Protein AF-A0A7K2YGL5-F1 (afdb_monomer)

Radius of gyration: 17.48 Å; Cα contacts (8 Å, |Δi|>4): 388; chains: 1; bounding box: 46×35×65 Å

Secondary structure (DSSP, 8-state):
-----HHHHHHHEETTEEEEEHHHHTHHHHHHHHHHHTTTS--SEEEEEE-S-HHHHHHHHHHHHHHHTT-EEPTTSS-EE--EEEEEEE--HHHHHHHHHHTT-SEEEEEEEETTEEEEEEE-TTS-B--GGGTHHHHHHHHHTT-PPPPPPTTT--EEEE-GGG---------------

Foldseek 3Di:
DAPLALVVLLVQADFQKGKFFDLVRLLPNLLLLLLLQQAQPPWAEEEFEEQQDPSQVSSSVSNQQSNLQNFHDDPPRPDGHRYEYEYQYHDDPVLQLVVCVVVVTQKGWYWYDDDRIIMIWIAGSVRHTDTCVRTVVSSSVCSSVVVRDDGHDPVRGHYYHYPPVSDDPPPPCPDDDDDDD

Solvent-accessible surface area (backbone atoms only — not comparable to full-atom values): 9420 Å² total; per-residue (Å²): 131,79,81,91,43,41,67,60,41,48,66,24,53,52,69,50,36,32,52,28,59,41,72,82,54,23,55,53,53,32,28,46,47,32,21,31,39,28,76,60,39,89,52,60,26,34,24,37,22,15,58,66,43,71,56,9,42,54,34,38,53,36,21,51,58,27,33,22,22,28,40,17,59,43,100,74,85,75,50,71,42,55,23,40,31,37,38,44,47,64,52,51,67,68,52,29,28,50,49,6,55,75,66,72,18,50,27,19,33,38,19,31,72,47,100,76,29,32,36,42,35,39,24,37,44,87,65,50,66,41,21,42,92,76,36,43,43,62,33,30,52,31,52,36,66,68,63,49,59,71,71,47,56,84,91,47,39,32,43,79,46,81,40,62,84,72,62,74,76,81,74,77,82,74,84,73,82,82,83,77,134

Mean predicted aligned error: 8.71 Å

Structure (mmCIF, N/CA/C/O backbone):
data_AF-A0A7K2YGL5-F1
#
_entry.id   AF-A0A7K2YGL5-F1
#
loop_
_atom_site.group_PDB
_atom_site.id
_atom_site.type_symbol
_atom_site.label_atom_id
_atom_site.label_alt_id
_atom_site.label_comp_id
_atom_site.label_asym_id
_atom_site.label_entity_id
_atom_site.label_seq_id
_atom_site.pdbx_PDB_ins_code
_atom_site.Cartn_x
_atom_site.Cartn_y
_atom_site.Cartn_z
_atom_site.occupancy
_atom_site.B_iso_or_equiv
_atom_site.auth_seq_id
_atom_site.auth_comp_id
_atom_site.auth_asym_id
_atom_site.auth_atom_id
_atom_site.pdbx_PDB_model_num
ATOM 1 N N . MET A 1 1 ? 0.450 19.765 10.824 1.00 42.38 1 ME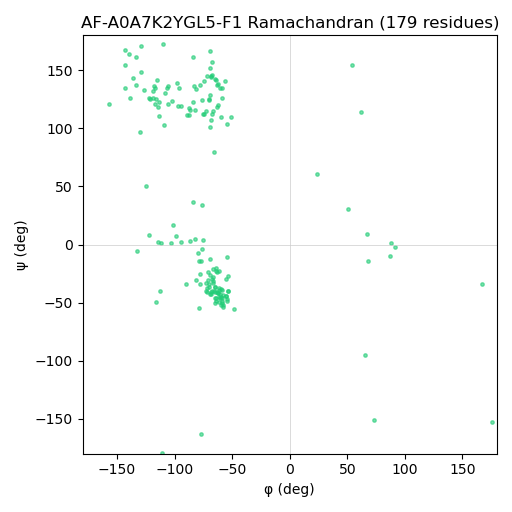T A N 1
ATOM 2 C CA . MET A 1 1 ? 1.094 18.927 11.854 1.00 42.38 1 MET A CA 1
ATOM 3 C C . MET A 1 1 ? 0.093 17.827 12.148 1.00 42.38 1 MET A C 1
ATOM 5 O O . MET A 1 1 ? -1.031 18.166 12.489 1.00 42.38 1 MET A O 1
ATOM 9 N N . LEU A 1 2 ? 0.418 16.567 11.856 1.00 53.66 2 LEU A N 1
ATOM 10 C CA . LEU A 1 2 ? -0.505 15.464 12.149 1.00 53.66 2 LEU A CA 1
ATOM 11 C C . LEU A 1 2 ? -0.625 15.317 13.662 1.00 53.66 2 LEU A C 1
ATOM 13 O O . LEU A 1 2 ? 0.378 15.534 14.345 1.00 53.66 2 LEU A O 1
ATOM 17 N N . PRO A 1 3 ? -1.796 14.940 14.186 1.00 57.47 3 PRO A N 1
ATOM 18 C CA . PRO A 1 3 ? -1.898 14.607 15.592 1.00 57.47 3 PRO A CA 1
ATOM 19 C C . PRO A 1 3 ? -0.994 13.399 15.866 1.00 57.47 3 PRO A C 1
ATOM 21 O O . PRO A 1 3 ? -1.196 12.327 15.303 1.00 57.47 3 PRO A O 1
ATOM 24 N N . ASP A 1 4 ? -0.003 13.550 16.745 1.00 63.91 4 ASP A N 1
ATOM 25 C CA . ASP A 1 4 ? 0.736 12.423 17.337 1.00 63.91 4 ASP A CA 1
ATOM 26 C C . ASP A 1 4 ? -0.103 11.737 18.433 1.00 63.91 4 ASP A C 1
ATOM 28 O O . ASP A 1 4 ? 0.415 11.263 19.439 1.00 63.91 4 ASP A O 1
ATOM 32 N N . ASP A 1 5 ? -1.423 11.704 18.241 1.00 68.38 5 ASP A N 1
ATOM 33 C CA . ASP A 1 5 ? -2.385 11.112 19.158 1.00 68.38 5 ASP A CA 1
ATOM 34 C C . ASP A 1 5 ? -2.539 9.611 18.850 1.00 68.38 5 ASP A C 1
ATOM 36 O O . ASP A 1 5 ? -3.026 9.239 17.775 1.00 68.38 5 ASP A O 1
ATOM 40 N N . PRO A 1 6 ? -2.171 8.713 19.779 1.00 66.19 6 PRO A N 1
ATOM 41 C CA . PRO A 1 6 ? -2.374 7.277 19.623 1.00 66.19 6 PRO A CA 1
ATOM 42 C C . PRO A 1 6 ? -3.830 6.879 19.349 1.00 66.19 6 PRO A C 1
ATOM 44 O O . PRO A 1 6 ? -4.064 5.872 18.677 1.00 66.19 6 PRO A O 1
ATOM 47 N N . GLN A 1 7 ? -4.814 7.637 19.848 1.00 66.81 7 GLN A N 1
ATOM 48 C CA . GLN A 1 7 ? -6.233 7.357 19.614 1.00 66.81 7 GLN A CA 1
ATOM 49 C C . GLN A 1 7 ? -6.634 7.631 18.163 1.00 66.81 7 GLN A C 1
ATOM 51 O O . GLN A 1 7 ? -7.379 6.840 17.583 1.00 66.81 7 GLN A O 1
ATOM 56 N N . TYR A 1 8 ? -6.070 8.675 17.547 1.00 71.69 8 TYR A N 1
ATOM 57 C CA . TYR A 1 8 ? -6.250 8.958 16.123 1.00 71.69 8 TYR A CA 1
ATOM 58 C C . TYR A 1 8 ? -5.770 7.779 15.271 1.00 71.69 8 TYR A C 1
ATOM 60 O O . TYR A 1 8 ? -6.530 7.255 14.463 1.00 71.69 8 TYR A O 1
ATOM 68 N N . PHE A 1 9 ? -4.551 7.283 15.512 1.00 68.44 9 PHE A N 1
ATOM 69 C CA . PHE A 1 9 ? -4.001 6.167 14.733 1.00 68.44 9 PHE A CA 1
ATOM 70 C C . PHE A 1 9 ? -4.738 4.846 14.945 1.00 68.44 9 PHE A C 1
ATOM 72 O O . PHE A 1 9 ? -4.834 4.045 14.015 1.00 68.44 9 PHE A O 1
ATOM 79 N N . ARG A 1 10 ? -5.283 4.617 16.145 1.00 67.56 10 ARG A N 1
ATOM 80 C CA . ARG A 1 10 ? -6.132 3.449 16.408 1.00 67.56 10 ARG A CA 1
ATOM 81 C C . ARG A 1 10 ? -7.425 3.477 15.606 1.00 67.56 10 ARG A C 1
ATOM 83 O O . ARG A 1 10 ? -7.849 2.422 15.158 1.00 67.56 10 ARG A O 1
ATOM 90 N N . ALA A 1 11 ? -8.006 4.658 15.410 1.00 70.25 11 ALA A N 1
ATOM 91 C CA . ALA A 1 11 ? -9.252 4.830 14.672 1.00 70.25 11 ALA A CA 1
ATOM 92 C C . ALA A 1 11 ? -9.087 4.745 13.143 1.00 70.25 11 ALA A C 1
ATOM 94 O O . ALA A 1 11 ? -10.090 4.614 12.441 1.00 70.25 11 ALA A O 1
ATOM 95 N N . LEU A 1 12 ? -7.853 4.825 12.626 1.00 74.56 12 LEU A N 1
ATOM 96 C CA . LEU A 1 12 ? -7.577 4.718 11.190 1.00 74.56 12 LEU A CA 1
ATOM 97 C C . LEU A 1 12 ? -7.767 3.294 10.674 1.00 74.56 12 LEU A C 1
ATOM 99 O O . LEU A 1 12 ? -8.273 3.119 9.578 1.00 74.56 12 LEU A O 1
ATOM 103 N N . VAL A 1 13 ? -7.341 2.282 11.429 1.00 78.44 13 VAL A N 1
ATOM 104 C CA . VAL A 1 13 ? -7.482 0.878 11.028 1.00 78.44 13 VAL A CA 1
ATOM 105 C C . VAL A 1 13 ? -8.843 0.378 11.493 1.00 78.44 13 VAL A C 1
ATOM 107 O O . VAL A 1 13 ? -9.105 0.358 12.694 1.00 78.44 13 VAL A O 1
ATOM 110 N N . GLN A 1 14 ? -9.694 -0.009 10.546 1.00 79.25 14 GLN A N 1
ATOM 111 C CA . GLN A 1 14 ? -11.059 -0.455 10.802 1.00 79.25 14 GLN A CA 1
ATOM 112 C C . GLN A 1 14 ? -11.304 -1.780 10.081 1.00 79.25 14 GLN A C 1
ATOM 114 O O . GLN A 1 14 ? -11.606 -1.804 8.891 1.00 79.25 14 GLN A O 1
ATOM 119 N N . GLY A 1 15 ? -11.159 -2.898 10.800 1.00 81.12 15 GLY A N 1
ATOM 120 C CA . GLY A 1 15 ? -11.448 -4.228 10.259 1.00 81.12 15 GLY A CA 1
ATOM 121 C C . GLY A 1 15 ? -10.507 -4.630 9.119 1.00 81.12 15 GLY A C 1
ATOM 122 O O . GLY A 1 15 ? -9.430 -5.173 9.364 1.00 81.12 15 GLY A O 1
ATOM 123 N N . ASP A 1 16 ? -10.924 -4.402 7.876 1.00 78.38 16 ASP A N 1
ATOM 124 C CA . ASP A 1 16 ? -10.225 -4.778 6.639 1.00 78.38 16 ASP A CA 1
ATOM 125 C C . ASP A 1 16 ? -9.681 -3.592 5.827 1.00 78.38 16 ASP A C 1
ATOM 127 O O . ASP A 1 16 ? -9.090 -3.779 4.761 1.00 78.38 16 ASP A O 1
ATOM 131 N N . HIS A 1 17 ? -9.862 -2.365 6.310 1.00 77.44 17 HIS A N 1
ATOM 132 C CA . HIS A 1 17 ? -9.445 -1.171 5.590 1.00 77.44 17 HIS A CA 1
ATOM 133 C C . HIS A 1 17 ? -8.909 -0.094 6.527 1.00 77.44 17 HIS A C 1
ATOM 135 O O . HIS A 1 17 ? -9.014 -0.160 7.755 1.00 77.44 17 HIS A O 1
ATOM 141 N N . ILE A 1 18 ? -8.279 0.904 5.918 1.00 79.81 18 ILE A N 1
ATOM 142 C CA . ILE A 1 18 ? -7.749 2.063 6.614 1.00 79.81 18 ILE A CA 1
ATOM 143 C C . ILE A 1 18 ? -8.519 3.297 6.161 1.00 79.81 18 ILE A C 1
ATOM 145 O O . ILE A 1 18 ? -8.484 3.649 4.986 1.00 79.81 18 ILE A O 1
ATOM 149 N N . VAL A 1 19 ? -9.196 3.957 7.093 1.00 79.44 19 VAL A N 1
ATOM 150 C CA . VAL A 1 19 ? -9.987 5.165 6.861 1.00 79.44 19 VAL A CA 1
ATOM 151 C C . VAL A 1 19 ? -9.159 6.386 7.227 1.00 79.44 19 VAL A C 1
ATOM 153 O O . VAL A 1 19 ? -8.792 6.561 8.386 1.00 79.44 19 VAL A O 1
ATOM 156 N N . ALA A 1 20 ? -8.904 7.270 6.266 1.00 68.88 20 ALA A N 1
ATOM 157 C CA . ALA A 1 20 ? -8.321 8.578 6.523 1.00 68.88 20 ALA A CA 1
ATOM 158 C C . ALA A 1 20 ? -9.305 9.693 6.143 1.00 68.88 20 ALA A C 1
ATOM 160 O O . ALA A 1 20 ? -9.801 9.758 5.019 1.00 68.88 20 ALA A O 1
ATOM 161 N N . LYS A 1 21 ? -9.600 10.591 7.087 1.00 64.69 21 LYS A N 1
ATOM 162 C CA . LYS A 1 21 ? -10.499 11.730 6.852 1.00 64.69 21 LYS A CA 1
ATOM 163 C C . LYS A 1 21 ? -9.833 12.733 5.911 1.00 64.69 21 LYS A C 1
ATOM 165 O O . LYS A 1 21 ? -8.748 13.174 6.238 1.00 64.69 21 LYS A O 1
ATOM 170 N N . ALA A 1 22 ? -10.510 13.152 4.837 1.00 54.59 22 ALA A N 1
ATOM 171 C CA . ALA A 1 22 ? -10.190 14.328 4.007 1.00 54.59 22 ALA A CA 1
ATOM 172 C C . ALA A 1 22 ? -8.750 14.442 3.406 1.00 54.59 22 ALA A C 1
ATOM 174 O O . ALA A 1 22 ? -7.765 13.939 3.945 1.00 54.59 22 ALA A O 1
ATOM 175 N N . PRO A 1 23 ? -8.562 15.164 2.282 1.00 50.53 23 PRO A N 1
ATOM 176 C CA . PRO A 1 23 ? -7.282 15.174 1.558 1.00 50.53 23 PRO A CA 1
ATOM 177 C C . PRO A 1 23 ? -6.098 15.772 2.338 1.00 50.53 23 PRO A C 1
ATOM 179 O O . PRO A 1 23 ? -4.955 15.437 2.048 1.00 50.53 23 PRO A O 1
ATOM 182 N N . GLY A 1 24 ? -6.340 16.624 3.341 1.00 54.16 24 GLY A N 1
ATOM 183 C CA . GLY A 1 24 ? -5.278 17.198 4.180 1.00 54.16 24 GLY A CA 1
ATOM 184 C C . GLY A 1 24 ? -4.794 16.279 5.306 1.00 54.16 24 GLY A C 1
ATOM 185 O O . GLY A 1 24 ? -3.619 16.328 5.670 1.00 54.16 24 GLY A O 1
ATOM 186 N N . ASP A 1 25 ? -5.678 15.426 5.828 1.00 58.78 25 ASP A N 1
ATOM 187 C CA . ASP A 1 25 ? -5.365 14.516 6.931 1.00 58.78 25 ASP A CA 1
ATOM 188 C C . ASP A 1 25 ? -4.838 13.182 6.395 1.00 58.78 25 ASP A C 1
ATOM 190 O O . ASP A 1 25 ? -3.915 12.642 6.985 1.00 58.78 25 ASP A O 1
ATOM 194 N N . ALA A 1 26 ? -5.311 12.703 5.234 1.00 55.03 26 ALA A N 1
ATOM 195 C CA . ALA A 1 26 ? -4.884 11.444 4.603 1.00 55.03 26 ALA A CA 1
ATOM 196 C C . ALA A 1 26 ? -3.396 11.371 4.223 1.00 55.03 26 ALA A C 1
ATOM 198 O O . ALA A 1 26 ? -2.813 10.284 4.157 1.00 55.03 26 ALA A O 1
ATOM 199 N N . VAL A 1 27 ? -2.760 12.531 4.055 1.00 56.75 27 VAL A N 1
ATOM 200 C CA . VAL A 1 27 ? -1.352 12.664 3.661 1.00 56.75 27 VAL A CA 1
ATOM 201 C C . VAL A 1 27 ? -0.404 12.003 4.662 1.00 56.75 27 VAL A C 1
ATOM 203 O O . VAL A 1 27 ? 0.599 11.387 4.298 1.00 56.75 27 VAL A O 1
ATOM 206 N N . GLY A 1 28 ? -0.721 12.130 5.947 1.00 67.56 28 GLY A N 1
ATOM 207 C CA . GLY A 1 28 ? 0.091 11.609 7.035 1.00 67.56 28 GLY A CA 1
ATOM 208 C C . GLY A 1 28 ? -0.041 10.118 7.300 1.00 67.56 28 GLY A C 1
ATOM 209 O O . GLY A 1 28 ? 0.978 9.420 7.326 1.00 67.56 28 GLY A O 1
ATOM 210 N N . PRO A 1 29 ? -1.273 9.623 7.510 1.00 74.19 29 PRO A N 1
ATOM 211 C CA . PRO A 1 29 ? -1.612 8.222 7.629 1.00 74.19 29 PRO A CA 1
ATOM 212 C C . PRO A 1 29 ? -1.006 7.396 6.512 1.00 74.19 29 PRO A C 1
ATOM 214 O O . PRO A 1 29 ? -0.244 6.491 6.824 1.00 74.19 29 PRO A O 1
ATOM 217 N N . ALA A 1 30 ? -1.250 7.732 5.240 1.00 79.75 30 ALA A N 1
ATOM 218 C CA . ALA A 1 30 ? -0.787 6.932 4.106 1.00 79.75 30 ALA A CA 1
ATOM 219 C C . ALA A 1 30 ? 0.733 6.712 4.144 1.00 79.75 30 ALA A C 1
ATOM 221 O O . ALA A 1 30 ? 1.215 5.587 4.001 1.00 79.75 30 ALA A O 1
ATOM 222 N N . ALA A 1 31 ? 1.491 7.772 4.443 1.00 80.62 31 ALA A N 1
ATOM 223 C CA . ALA A 1 31 ? 2.939 7.692 4.543 1.00 80.62 31 ALA A CA 1
ATOM 224 C C . ALA A 1 31 ? 3.425 6.879 5.756 1.00 80.62 31 ALA A C 1
ATOM 226 O O . ALA A 1 31 ? 4.363 6.088 5.637 1.00 80.62 31 ALA A O 1
ATOM 227 N N . ARG A 1 32 ? 2.808 7.056 6.933 1.00 83.25 32 ARG A N 1
ATOM 228 C CA . ARG A 1 32 ? 3.169 6.292 8.142 1.00 83.25 32 ARG A CA 1
ATOM 229 C C . ARG A 1 32 ? 2.788 4.814 7.997 1.00 83.25 32 ARG A C 1
ATOM 231 O O . ARG A 1 32 ? 3.581 3.942 8.343 1.00 83.25 32 ARG A O 1
ATOM 238 N N . ILE A 1 33 ? 1.622 4.533 7.422 1.00 85.88 33 ILE A N 1
ATOM 239 C CA . ILE A 1 33 ? 1.123 3.188 7.117 1.00 85.88 33 ILE A CA 1
ATOM 240 C C . ILE A 1 33 ? 2.089 2.469 6.175 1.00 85.88 33 ILE A C 1
ATOM 242 O O . ILE A 1 33 ? 2.547 1.380 6.510 1.00 85.88 33 ILE A O 1
ATOM 246 N N . ALA A 1 34 ? 2.466 3.092 5.054 1.00 87.25 34 ALA A N 1
ATOM 247 C CA . ALA A 1 34 ? 3.403 2.511 4.092 1.00 87.25 34 ALA A CA 1
ATOM 248 C C . ALA A 1 34 ? 4.726 2.075 4.750 1.00 87.25 34 ALA A C 1
ATOM 250 O O . ALA A 1 34 ? 5.250 0.999 4.463 1.00 87.25 34 ALA A O 1
ATOM 251 N N . ARG A 1 35 ? 5.236 2.875 5.696 1.00 83.62 35 ARG A N 1
ATOM 252 C CA . ARG A 1 35 ? 6.457 2.557 6.457 1.00 83.62 35 ARG A CA 1
ATOM 253 C C . ARG A 1 35 ? 6.255 1.454 7.491 1.00 83.62 35 ARG A C 1
ATOM 255 O O . ARG A 1 35 ? 7.170 0.679 7.744 1.00 83.62 35 ARG A O 1
ATOM 262 N N . CYS A 1 36 ? 5.072 1.364 8.088 1.00 85.38 36 CYS A N 1
ATOM 263 C CA . CYS A 1 36 ? 4.748 0.329 9.066 1.00 85.38 36 CYS A CA 1
ATOM 264 C C . CYS A 1 36 ? 4.431 -1.024 8.425 1.00 85.38 36 CYS A C 1
ATOM 266 O O . CYS A 1 36 ? 4.620 -2.046 9.082 1.00 85.38 36 CYS A O 1
ATOM 268 N N . ILE A 1 37 ? 3.970 -1.052 7.176 1.00 84.12 37 ILE A N 1
ATOM 269 C CA . ILE A 1 37 ? 3.557 -2.274 6.487 1.00 84.12 37 ILE A CA 1
ATOM 270 C C . ILE A 1 37 ? 4.739 -3.233 6.276 1.00 84.12 37 ILE A C 1
ATOM 272 O O . ILE A 1 37 ? 4.658 -4.386 6.688 1.00 84.12 37 ILE A O 1
ATOM 276 N N . GLY A 1 38 ? 5.858 -2.759 5.725 1.00 76.19 38 GLY A N 1
ATOM 277 C CA . GLY A 1 38 ? 7.004 -3.602 5.358 1.00 76.19 38 GLY A CA 1
ATOM 278 C C . GLY A 1 38 ? 7.578 -4.491 6.469 1.00 76.19 38 GLY A C 1
ATOM 279 O O . GLY A 1 38 ? 7.794 -5.679 6.254 1.00 76.19 38 GLY A O 1
ATOM 280 N N . PRO A 1 39 ? 7.817 -3.969 7.685 1.00 73.19 39 PRO A N 1
ATOM 281 C CA . PRO A 1 39 ? 8.303 -4.802 8.776 1.00 73.19 39 PRO A CA 1
ATOM 282 C C . PRO A 1 39 ? 7.186 -5.574 9.508 1.00 73.19 39 PRO A C 1
ATOM 284 O O . PRO A 1 39 ? 7.461 -6.142 10.564 1.00 73.19 39 PRO A O 1
ATOM 287 N N . THR A 1 40 ? 5.932 -5.508 9.047 1.00 77.75 40 THR A N 1
ATOM 288 C CA . THR A 1 40 ? 4.765 -6.173 9.667 1.00 77.75 40 THR A CA 1
ATOM 289 C C . THR A 1 40 ? 4.211 -7.284 8.783 1.00 77.75 40 THR A C 1
ATOM 291 O O . THR A 1 40 ? 3.854 -8.350 9.273 1.00 77.75 40 THR A O 1
ATOM 294 N N . ILE A 1 41 ? 4.165 -7.038 7.478 1.00 78.19 41 ILE A N 1
ATOM 295 C CA . ILE A 1 41 ? 3.640 -7.931 6.453 1.00 78.19 41 ILE A CA 1
ATOM 296 C C . ILE A 1 41 ? 4.807 -8.240 5.517 1.00 78.19 41 ILE A C 1
ATOM 298 O O . ILE A 1 41 ? 5.538 -7.337 5.113 1.00 78.19 41 ILE A O 1
ATOM 302 N N . LYS A 1 42 ? 5.012 -9.519 5.190 1.00 76.00 42 LYS A N 1
ATOM 303 C CA . LYS A 1 42 ? 6.106 -9.930 4.303 1.00 76.00 42 LYS A CA 1
ATOM 304 C C . LYS A 1 42 ? 5.829 -9.417 2.892 1.00 76.00 42 LYS A C 1
ATOM 306 O O . LYS A 1 42 ? 4.969 -9.964 2.210 1.00 76.00 42 LYS A O 1
ATOM 311 N N . ILE A 1 43 ? 6.572 -8.397 2.479 1.00 77.69 43 ILE A N 1
ATOM 312 C CA . ILE A 1 43 ? 6.375 -7.721 1.199 1.00 77.69 43 ILE A CA 1
ATOM 313 C C . ILE A 1 43 ? 7.715 -7.542 0.507 1.00 77.69 43 ILE A C 1
ATOM 315 O O . ILE A 1 43 ? 8.707 -7.173 1.138 1.00 77.69 43 ILE A O 1
ATOM 319 N N . THR A 1 44 ? 7.725 -7.795 -0.792 1.00 77.31 44 THR A N 1
ATOM 320 C CA . THR A 1 44 ? 8.872 -7.581 -1.679 1.00 77.31 44 THR A CA 1
ATOM 321 C C . THR A 1 44 ? 8.528 -6.519 -2.719 1.00 77.31 44 THR A C 1
ATOM 323 O O . THR A 1 44 ? 9.220 -5.501 -2.803 1.00 77.31 44 THR A O 1
ATOM 326 N N . GLU A 1 45 ? 7.384 -6.669 -3.385 1.00 91.00 45 GLU A N 1
ATOM 327 C CA . GLU A 1 45 ? 6.853 -5.726 -4.365 1.00 91.00 45 GLU A CA 1
ATOM 328 C C . GLU A 1 45 ? 5.392 -5.375 -4.062 1.00 91.00 45 GLU A C 1
ATOM 330 O O . GLU A 1 45 ? 4.623 -6.189 -3.532 1.00 91.00 45 GLU A O 1
ATOM 335 N N . ILE A 1 46 ? 5.020 -4.142 -4.402 1.00 94.06 46 ILE A N 1
ATOM 336 C CA . ILE A 1 46 ? 3.706 -3.559 -4.136 1.00 94.06 46 ILE A CA 1
ATOM 337 C C . ILE A 1 46 ? 3.123 -3.017 -5.433 1.00 94.06 46 ILE A C 1
ATOM 339 O O . ILE A 1 46 ? 3.784 -2.252 -6.125 1.00 94.06 46 ILE A O 1
ATOM 343 N N . VAL A 1 47 ? 1.863 -3.329 -5.715 1.00 97.06 47 VAL A N 1
ATOM 344 C CA . VAL A 1 47 ? 1.045 -2.605 -6.692 1.00 97.06 47 VAL A CA 1
ATOM 345 C C . VAL A 1 47 ? 0.197 -1.565 -5.973 1.00 97.06 47 VAL A C 1
ATOM 347 O O . VAL A 1 47 ? -0.416 -1.873 -4.954 1.00 97.06 47 VAL A O 1
ATOM 350 N N . VAL A 1 48 ? 0.140 -0.347 -6.505 1.00 96.75 48 VAL A N 1
ATOM 351 C CA . VAL A 1 48 ? -0.711 0.740 -6.013 1.00 96.75 48 VAL A CA 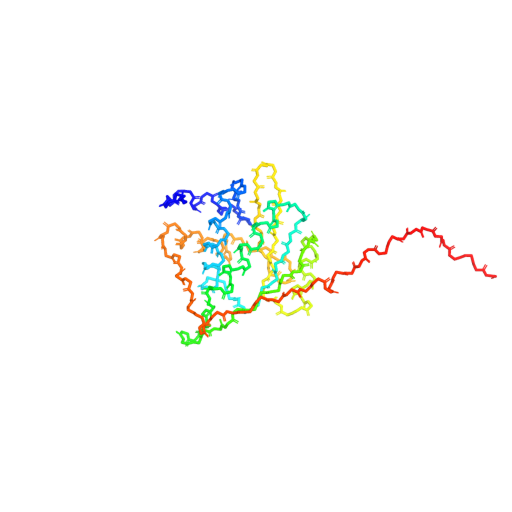1
ATOM 352 C C . VAL A 1 48 ? -1.638 1.195 -7.135 1.00 96.75 48 VAL A C 1
ATOM 354 O O . VAL A 1 48 ? -1.174 1.546 -8.218 1.00 96.75 48 VAL A O 1
ATOM 357 N N . ALA A 1 49 ? -2.938 1.195 -6.857 1.00 97.06 49 ALA A N 1
ATOM 358 C CA . ALA A 1 49 ? -3.996 1.660 -7.744 1.00 97.06 49 ALA A CA 1
ATOM 359 C C . ALA A 1 49 ? -4.973 2.569 -6.983 1.00 97.06 49 ALA A C 1
ATOM 361 O O . ALA A 1 49 ? -5.040 2.530 -5.751 1.00 97.06 49 ALA A O 1
ATOM 362 N N . HIS A 1 50 ? -5.757 3.359 -7.714 1.00 95.31 50 HIS A N 1
ATOM 363 C CA . HIS A 1 50 ? -6.786 4.228 -7.138 1.00 95.31 50 HIS A CA 1
ATOM 364 C C . HIS A 1 50 ? -8.067 4.242 -7.982 1.00 95.31 50 HIS A C 1
ATOM 366 O O . HIS A 1 50 ? -8.050 3.864 -9.149 1.00 95.31 50 HIS A O 1
ATOM 372 N N . ASP A 1 51 ? -9.180 4.712 -7.426 1.00 94.31 51 ASP A N 1
ATOM 373 C CA . ASP A 1 51 ? -10.492 4.769 -8.102 1.00 94.31 51 ASP A CA 1
ATOM 374 C C . ASP A 1 51 ? -10.646 5.897 -9.152 1.00 94.31 51 ASP A C 1
ATOM 376 O O . ASP A 1 51 ? -11.719 6.091 -9.720 1.00 94.31 51 ASP A O 1
ATOM 380 N N . GLY A 1 52 ? -9.585 6.665 -9.412 1.00 92.19 52 GLY A N 1
ATOM 381 C CA . GLY A 1 52 ? -9.608 7.846 -10.287 1.00 92.19 52 GLY A CA 1
ATOM 382 C C . GLY A 1 52 ? -10.000 9.164 -9.605 1.00 92.19 52 GLY A C 1
ATOM 383 O O . GLY A 1 52 ? -9.806 10.226 -10.195 1.00 92.19 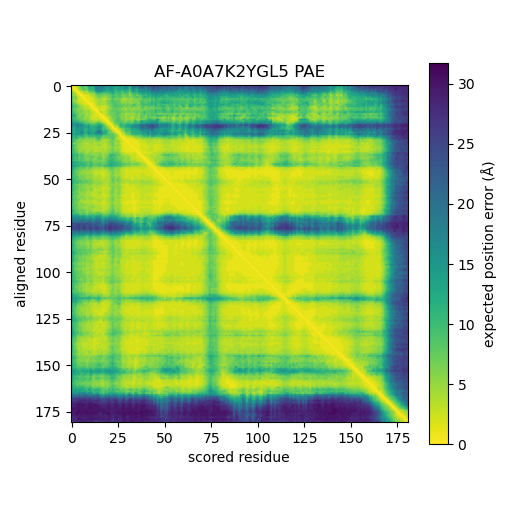52 GLY A O 1
ATOM 384 N N . GLY A 1 53 ? -10.484 9.137 -8.361 1.00 90.06 53 GLY A N 1
ATOM 385 C CA . GLY A 1 53 ? -10.775 10.332 -7.572 1.00 90.06 53 GLY A CA 1
ATOM 386 C C . GLY A 1 53 ? -9.506 11.087 -7.167 1.00 90.06 53 GLY A C 1
ATOM 387 O O . GLY A 1 53 ? -8.478 10.482 -6.861 1.00 90.06 53 GLY A O 1
ATOM 388 N N . ALA A 1 54 ? -9.572 12.421 -7.129 1.00 88.50 54 ALA A N 1
ATOM 389 C CA . ALA A 1 54 ? -8.413 13.267 -6.828 1.00 88.50 54 ALA A CA 1
ATOM 390 C C . ALA A 1 54 ? -7.831 13.003 -5.427 1.00 88.50 54 ALA A C 1
ATOM 392 O O . ALA A 1 54 ? -6.612 12.962 -5.259 1.00 88.50 54 ALA A O 1
ATOM 393 N N . GLU A 1 55 ? -8.679 12.782 -4.417 1.00 86.94 55 GLU A N 1
ATOM 394 C CA . GLU A 1 55 ? -8.195 12.471 -3.068 1.00 86.94 55 GLU A CA 1
ATOM 395 C C . GLU A 1 55 ? -7.600 11.063 -2.964 1.00 86.94 55 GLU A C 1
ATOM 397 O O . GLU A 1 55 ? -6.586 10.869 -2.288 1.00 86.94 55 GLU A O 1
ATOM 402 N N . ALA A 1 56 ? -8.192 10.087 -3.656 1.00 89.69 56 ALA A N 1
ATOM 403 C CA . ALA A 1 56 ? -7.669 8.728 -3.714 1.00 89.69 56 ALA A CA 1
ATOM 404 C C . ALA A 1 56 ? -6.311 8.682 -4.429 1.00 89.69 56 ALA A C 1
ATOM 406 O O . ALA A 1 56 ? -5.393 8.026 -3.933 1.00 89.69 56 ALA A O 1
ATOM 407 N N . LEU A 1 57 ? -6.157 9.438 -5.523 1.00 91.12 57 LEU A N 1
ATOM 408 C CA . LEU A 1 57 ? -4.885 9.635 -6.221 1.00 91.12 57 LEU A CA 1
ATOM 409 C C . LEU A 1 57 ? -3.825 10.219 -5.280 1.00 91.12 57 LEU A C 1
ATOM 411 O O . LEU A 1 57 ? -2.759 9.631 -5.126 1.00 91.12 57 LEU A O 1
ATOM 415 N N . GLY A 1 58 ? -4.126 11.324 -4.591 1.00 88.56 58 GLY A N 1
ATOM 416 C CA . GLY A 1 58 ? -3.176 11.933 -3.653 1.00 88.56 58 GLY A CA 1
ATOM 417 C C . GLY A 1 58 ? -2.750 10.971 -2.537 1.00 88.56 58 GLY A C 1
ATOM 418 O O . GLY A 1 58 ? -1.573 10.901 -2.179 1.00 88.56 58 GLY A O 1
ATOM 419 N N . CYS A 1 59 ? -3.685 10.167 -2.021 1.00 88.50 59 CYS A N 1
ATOM 420 C CA . CYS A 1 59 ? -3.386 9.118 -1.046 1.00 88.50 59 CYS A CA 1
ATOM 421 C C . CYS A 1 59 ? -2.473 8.025 -1.633 1.00 88.50 59 CYS A C 1
ATOM 423 O O . CYS A 1 59 ? -1.468 7.669 -1.011 1.00 88.50 59 CYS A O 1
ATOM 425 N N . ALA A 1 60 ? -2.771 7.539 -2.843 1.00 91.56 60 ALA A N 1
ATOM 426 C CA . ALA A 1 60 ? -1.970 6.540 -3.550 1.00 91.56 60 ALA A CA 1
ATOM 427 C C . ALA A 1 60 ? -0.540 7.032 -3.815 1.00 91.56 60 ALA A C 1
ATOM 429 O O . ALA A 1 60 ? 0.422 6.319 -3.529 1.00 91.56 60 ALA A O 1
ATOM 430 N N . GLU A 1 61 ? -0.376 8.268 -4.289 1.00 90.56 61 GLU A N 1
ATOM 431 C CA . GLU A 1 61 ? 0.935 8.864 -4.562 1.00 90.56 61 GLU A CA 1
ATOM 432 C C . GLU A 1 61 ? 1.803 8.957 -3.306 1.00 90.56 61 GLU A C 1
ATOM 434 O O . GLU A 1 61 ? 3.003 8.662 -3.338 1.00 90.56 61 GLU A O 1
ATOM 439 N N . LEU A 1 62 ? 1.203 9.359 -2.186 1.00 88.75 62 LEU A N 1
ATOM 440 C CA . LEU A 1 62 ? 1.902 9.502 -0.914 1.00 88.75 62 LEU A CA 1
ATOM 441 C C . LEU A 1 62 ? 2.245 8.157 -0.298 1.00 88.75 62 LEU A C 1
ATOM 443 O O . LEU A 1 62 ? 3.358 7.995 0.210 1.00 88.75 62 LEU A O 1
ATOM 447 N N . PHE A 1 63 ? 1.330 7.193 -0.387 1.00 90.88 63 PHE A N 1
ATOM 448 C CA . PHE A 1 63 ? 1.609 5.818 -0.017 1.00 90.88 63 PHE A CA 1
ATOM 449 C C . PHE A 1 63 ? 2.784 5.274 -0.833 1.00 90.88 63 PHE A C 1
ATOM 451 O O . PHE A 1 63 ? 3.774 4.834 -0.253 1.00 90.88 63 PHE A O 1
ATOM 458 N N . ALA A 1 64 ? 2.721 5.365 -2.165 1.00 91.62 64 ALA A N 1
ATOM 459 C CA . ALA A 1 64 ? 3.747 4.849 -3.065 1.00 91.62 64 ALA A CA 1
ATOM 460 C C . ALA A 1 64 ? 5.114 5.489 -2.792 1.00 91.62 64 ALA A C 1
ATOM 462 O O . ALA A 1 64 ? 6.125 4.798 -2.651 1.00 91.62 64 ALA A O 1
ATOM 463 N N . ARG A 1 65 ? 5.142 6.818 -2.632 1.00 88.94 65 ARG A N 1
ATOM 464 C CA . ARG A 1 65 ? 6.357 7.550 -2.269 1.00 88.94 65 ARG A CA 1
ATOM 465 C C . ARG A 1 65 ? 6.896 7.104 -0.914 1.00 88.94 65 ARG A C 1
ATOM 467 O O . ARG A 1 65 ? 8.094 6.909 -0.769 1.00 88.94 65 ARG A O 1
ATOM 474 N N . ALA A 1 66 ? 6.059 6.949 0.102 1.00 87.50 66 ALA A N 1
ATOM 475 C CA . ALA A 1 66 ? 6.536 6.527 1.412 1.00 87.50 66 ALA A CA 1
ATOM 476 C C . ALA A 1 66 ? 6.988 5.060 1.434 1.00 87.50 66 ALA A C 1
ATOM 478 O O . ALA A 1 66 ? 7.957 4.749 2.127 1.00 87.50 66 ALA A O 1
ATOM 479 N N . ALA A 1 67 ? 6.338 4.192 0.657 1.00 89.00 67 ALA A N 1
ATOM 480 C CA . ALA A 1 67 ? 6.672 2.782 0.527 1.00 89.00 67 ALA A CA 1
ATOM 481 C C . ALA A 1 67 ? 8.075 2.588 -0.058 1.00 89.00 67 ALA A C 1
ATOM 483 O O . ALA A 1 67 ? 8.843 1.805 0.497 1.00 89.00 67 ALA A O 1
ATOM 484 N N . VAL A 1 68 ? 8.477 3.368 -1.074 1.00 88.94 68 VAL A N 1
ATOM 485 C CA . VAL A 1 68 ? 9.858 3.286 -1.593 1.00 88.94 68 VAL A CA 1
ATOM 486 C C . VAL A 1 68 ? 10.917 3.691 -0.562 1.00 88.94 68 VAL A C 1
ATOM 488 O O . VAL A 1 68 ? 12.059 3.243 -0.629 1.00 88.94 68 VAL A O 1
ATOM 491 N N . HIS A 1 69 ? 10.538 4.497 0.433 1.00 82.94 69 HIS A N 1
ATOM 492 C CA . HIS A 1 69 ? 11.401 4.912 1.540 1.00 82.94 69 HIS A CA 1
ATOM 493 C C . HIS A 1 69 ? 11.271 4.031 2.794 1.00 82.94 69 HIS A C 1
ATOM 495 O O . HIS A 1 69 ? 11.900 4.339 3.806 1.00 82.94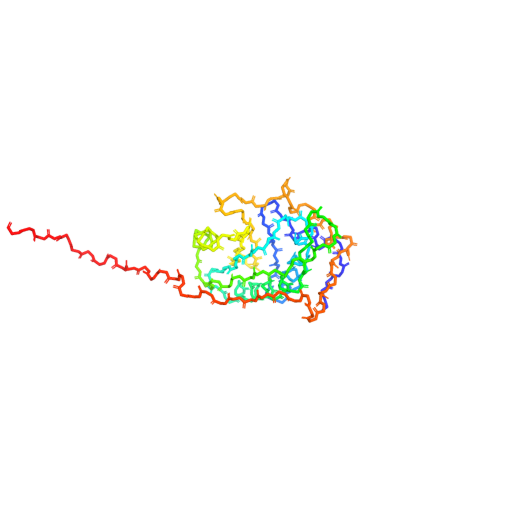 69 HIS A O 1
ATOM 501 N N . ALA A 1 70 ? 10.454 2.976 2.780 1.00 77.69 70 ALA A N 1
ATOM 502 C CA . ALA A 1 70 ? 10.187 2.180 3.976 1.00 77.69 70 ALA A CA 1
ATOM 503 C C . ALA A 1 70 ? 11.320 1.201 4.318 1.00 77.69 70 ALA A C 1
ATOM 505 O O . ALA A 1 70 ? 11.577 0.987 5.497 1.00 77.69 70 ALA A O 1
ATOM 506 N N . GLY A 1 71 ? 11.998 0.644 3.305 1.00 67.88 71 GLY A N 1
ATOM 507 C CA . GLY A 1 71 ? 12.962 -0.451 3.464 1.00 67.88 71 GLY A CA 1
ATOM 508 C C . GLY A 1 71 ? 12.297 -1.715 4.025 1.00 67.88 71 GLY A C 1
ATOM 509 O O . GLY A 1 71 ? 11.835 -1.738 5.164 1.00 67.88 71 GLY A O 1
ATOM 510 N N . PHE A 1 72 ? 12.226 -2.799 3.252 1.00 69.56 72 PHE A N 1
ATOM 511 C CA . PHE A 1 72 ? 11.558 -4.019 3.718 1.00 69.56 72 PHE A CA 1
ATOM 512 C C . PHE A 1 72 ? 12.574 -4.984 4.329 1.00 69.56 72 PHE A C 1
ATOM 514 O O . PHE A 1 72 ? 13.531 -5.408 3.681 1.00 69.56 72 PHE A O 1
ATOM 521 N N . ALA A 1 73 ? 12.390 -5.302 5.613 1.00 54.47 73 ALA A N 1
ATOM 522 C CA . ALA A 1 73 ? 13.236 -6.252 6.321 1.00 54.47 73 ALA A CA 1
ATOM 523 C C . ALA A 1 73 ? 12.870 -7.683 5.904 1.00 54.47 73 ALA A C 1
ATOM 525 O O . ALA A 1 73 ? 11.723 -8.110 6.040 1.00 54.47 73 ALA A O 1
ATOM 526 N N . THR A 1 74 ? 13.849 -8.447 5.420 1.00 51.16 74 THR A N 1
ATOM 527 C CA . T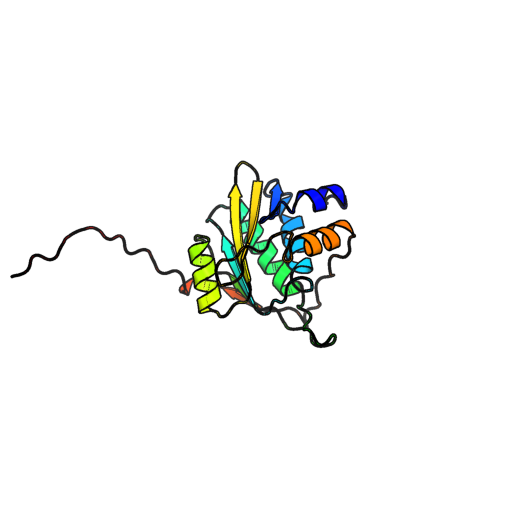HR A 1 74 ? 13.663 -9.878 5.147 1.00 51.16 74 THR A CA 1
ATOM 528 C C . THR A 1 74 ? 13.861 -10.719 6.417 1.00 51.16 74 THR A C 1
ATOM 530 O O . THR A 1 74 ? 14.469 -10.286 7.397 1.00 51.16 74 THR A O 1
ATOM 533 N N . ARG A 1 75 ? 13.356 -11.962 6.397 1.00 45.84 75 ARG A N 1
ATOM 534 C CA . ARG A 1 75 ? 13.302 -12.930 7.520 1.00 45.84 75 ARG A CA 1
ATOM 535 C C . ARG A 1 75 ? 14.655 -13.235 8.194 1.00 45.84 75 ARG A C 1
ATOM 537 O O . ARG A 1 75 ? 14.672 -13.879 9.235 1.00 45.84 75 ARG A O 1
ATOM 544 N N . GLN A 1 76 ? 15.770 -12.799 7.609 1.00 46.59 76 GLN A N 1
ATOM 545 C CA . GLN A 1 76 ? 17.133 -13.037 8.090 1.00 46.59 76 GLN A CA 1
ATOM 546 C C . GLN A 1 76 ? 17.764 -11.839 8.817 1.00 46.59 76 GLN A C 1
ATOM 548 O O . GLN A 1 76 ? 18.980 -11.801 8.977 1.00 46.59 76 GLN A O 1
ATOM 553 N N . GLY A 1 77 ? 16.973 -10.856 9.259 1.00 44.88 77 GLY A N 1
ATOM 554 C CA . GLY A 1 77 ? 17.404 -9.825 10.217 1.00 44.88 77 GLY A CA 1
ATOM 555 C C . GLY A 1 77 ? 18.447 -8.812 9.718 1.00 44.88 77 GLY A C 1
ATOM 556 O O . GLY A 1 77 ? 18.608 -7.774 10.350 1.00 44.88 77 GLY A O 1
ATOM 557 N N . HIS A 1 78 ? 19.114 -9.059 8.585 1.00 45.41 78 HIS A N 1
ATOM 558 C CA . HIS A 1 78 ? 20.247 -8.255 8.104 1.00 45.41 78 HIS A CA 1
ATOM 559 C C . HIS A 1 78 ? 20.176 -7.856 6.620 1.00 45.41 78 HIS A C 1
ATOM 561 O O . HIS A 1 78 ? 21.015 -7.086 6.162 1.00 45.41 78 HIS A O 1
ATOM 567 N N . LEU A 1 79 ? 19.189 -8.341 5.858 1.00 52.31 79 LEU A N 1
ATOM 568 C CA . LEU A 1 79 ? 19.023 -8.004 4.440 1.00 52.31 79 LEU A CA 1
ATOM 569 C C . LEU A 1 79 ? 17.802 -7.100 4.262 1.00 52.31 79 LEU A C 1
ATOM 571 O O . LEU A 1 79 ? 16.656 -7.558 4.306 1.00 52.31 79 LEU A O 1
ATOM 575 N N . TRP A 1 80 ? 18.079 -5.810 4.086 1.00 62.72 80 TRP A N 1
ATOM 576 C CA . TRP A 1 80 ? 17.112 -4.809 3.652 1.00 62.72 80 TRP A CA 1
ATOM 577 C C . TRP A 1 80 ? 16.880 -4.987 2.154 1.00 62.72 80 TRP A C 1
ATOM 579 O O . TRP A 1 80 ? 17.790 -4.753 1.358 1.00 62.72 80 TRP A O 1
ATOM 589 N N . HIS A 1 81 ? 15.682 -5.422 1.767 1.00 71.12 81 HIS A N 1
ATOM 590 C CA . HIS A 1 81 ? 15.300 -5.434 0.362 1.00 71.12 81 HIS A CA 1
ATOM 591 C C . HIS A 1 81 ? 14.792 -4.050 -0.038 1.00 71.12 81 HIS A C 1
ATOM 593 O O . HIS A 1 81 ? 14.026 -3.410 0.693 1.00 71.12 81 HIS A O 1
ATOM 599 N N . LYS A 1 82 ? 15.232 -3.596 -1.212 1.00 82.12 82 LYS A N 1
ATOM 600 C CA . LYS A 1 82 ? 14.745 -2.368 -1.830 1.00 82.12 82 LYS A CA 1
ATOM 601 C C . LYS A 1 82 ? 13.327 -2.623 -2.344 1.00 82.12 82 LYS A C 1
ATOM 603 O O . LYS A 1 82 ? 13.165 -3.468 -3.218 1.00 82.12 82 LYS A O 1
ATOM 608 N N . PRO A 1 83 ? 12.302 -1.956 -1.801 1.00 84.69 83 PRO A N 1
ATOM 609 C CA . PRO A 1 83 ? 10.931 -2.172 -2.244 1.00 84.69 83 PRO A CA 1
ATOM 610 C C . PRO A 1 83 ? 10.765 -1.762 -3.709 1.00 84.69 83 PRO A C 1
ATOM 612 O O . PRO A 1 83 ? 11.250 -0.701 -4.098 1.00 84.69 83 PRO A O 1
ATOM 615 N N . VAL A 1 84 ? 10.050 -2.558 -4.501 1.00 91.44 84 VAL A N 1
ATOM 616 C CA . VAL A 1 84 ? 9.575 -2.120 -5.821 1.00 91.44 84 VAL A CA 1
ATOM 617 C C . VAL A 1 84 ? 8.098 -1.779 -5.702 1.00 91.44 84 VAL A C 1
ATOM 619 O O . VAL A 1 84 ? 7.294 -2.593 -5.251 1.00 91.44 84 VAL A O 1
ATOM 622 N N . VAL A 1 85 ? 7.746 -0.552 -6.066 1.00 94.12 85 VAL A N 1
ATOM 623 C CA . VAL A 1 85 ? 6.375 -0.049 -6.039 1.00 94.12 85 VAL A CA 1
ATOM 624 C C . VAL A 1 85 ? 5.928 0.213 -7.468 1.00 94.12 85 VAL A C 1
ATOM 626 O O . VAL A 1 85 ? 6.399 1.146 -8.117 1.00 94.12 85 VAL A O 1
ATOM 629 N N . TYR A 1 86 ? 5.004 -0.602 -7.950 1.00 96.88 86 TYR A N 1
ATOM 630 C CA . TYR A 1 86 ? 4.347 -0.438 -9.233 1.00 96.88 86 TYR A CA 1
ATOM 631 C C . TYR A 1 86 ? 3.126 0.460 -9.073 1.00 96.88 86 TYR A C 1
ATOM 633 O O . TYR A 1 86 ? 2.136 0.081 -8.451 1.00 96.88 86 TYR A O 1
ATOM 641 N N . ASP A 1 87 ? 3.194 1.654 -9.642 1.00 96.12 87 ASP A N 1
ATOM 642 C CA . ASP A 1 87 ? 2.051 2.551 -9.752 1.00 96.12 87 ASP A CA 1
ATOM 643 C C . ASP A 1 87 ? 1.312 2.261 -11.058 1.00 96.12 87 ASP A C 1
ATOM 645 O O . ASP A 1 87 ? 1.853 2.483 -12.144 1.00 96.12 87 ASP A O 1
ATOM 649 N N . VAL A 1 88 ? 0.102 1.712 -10.956 1.00 96.31 88 VAL A N 1
ATOM 650 C CA . VAL A 1 88 ? -0.690 1.282 -12.121 1.00 96.31 88 VAL A CA 1
ATOM 651 C C . VAL A 1 88 ? -1.811 2.260 -12.473 1.00 96.31 88 VAL A C 1
ATOM 653 O O . VAL A 1 88 ? -2.540 2.020 -13.439 1.00 96.31 88 VAL A O 1
ATOM 656 N N . GLY A 1 89 ? -1.922 3.366 -11.729 1.00 95.00 89 GLY A N 1
ATOM 657 C CA . GLY A 1 89 ? -2.888 4.434 -11.963 1.00 95.00 89 GLY A CA 1
ATOM 658 C C . GLY A 1 89 ? -4.332 4.081 -11.591 1.00 95.00 89 GLY A C 1
ATOM 659 O O . GLY A 1 89 ? -4.601 3.292 -10.677 1.00 95.00 89 GLY A O 1
ATOM 660 N N . ALA A 1 90 ? -5.273 4.714 -12.295 1.00 95.94 90 ALA A N 1
ATOM 661 C CA . ALA A 1 90 ? -6.700 4.592 -12.026 1.00 95.94 90 ALA A CA 1
ATOM 662 C C . ALA A 1 90 ? -7.270 3.240 -12.493 1.00 95.94 90 ALA A C 1
ATOM 664 O O . ALA A 1 90 ? -6.941 2.754 -13.578 1.00 95.94 90 ALA A O 1
ATOM 665 N N . GLY A 1 91 ? -8.177 2.662 -11.707 1.00 95.00 91 GLY A N 1
ATOM 666 C CA . GLY A 1 91 ? -8.870 1.421 -12.039 1.00 95.00 91 GLY A CA 1
ATOM 667 C C . GLY A 1 91 ? -9.786 0.930 -10.920 1.00 95.00 91 GLY A C 1
ATOM 668 O O . GLY A 1 91 ? -10.299 1.710 -10.122 1.00 95.00 91 GLY A O 1
ATOM 669 N N . SER A 1 92 ? -9.999 -0.383 -10.870 1.00 94.94 92 SER A N 1
ATOM 670 C CA . SER A 1 92 ? -10.767 -1.068 -9.825 1.00 94.94 92 SER A CA 1
ATOM 671 C C . SER A 1 92 ? -9.865 -1.923 -8.928 1.00 94.94 92 SER A C 1
ATOM 673 O O . SER A 1 92 ? -8.692 -2.152 -9.235 1.00 94.94 92 SER A O 1
ATOM 675 N N . VAL A 1 93 ? -10.429 -2.468 -7.845 1.00 95.50 93 VAL A N 1
ATOM 676 C CA . VAL A 1 93 ? -9.755 -3.491 -7.025 1.00 95.50 93 VAL A CA 1
ATOM 677 C C . VAL A 1 93 ? -9.332 -4.687 -7.885 1.00 95.50 93 VAL A C 1
ATOM 679 O O . VAL A 1 93 ? -8.191 -5.132 -7.793 1.00 95.50 93 VAL A O 1
ATOM 682 N N . ASP A 1 94 ? -10.201 -5.166 -8.779 1.00 96.38 94 ASP A N 1
ATOM 683 C CA . ASP A 1 94 ? -9.886 -6.294 -9.666 1.00 96.38 94 ASP A CA 1
ATOM 684 C C . ASP A 1 94 ? -8.709 -5.993 -10.598 1.00 96.38 94 ASP A C 1
ATOM 686 O O . ASP A 1 94 ? -7.869 -6.865 -10.832 1.00 96.38 94 ASP A O 1
ATOM 690 N N . TYR A 1 95 ? -8.611 -4.753 -11.090 1.00 95.06 95 TYR A N 1
ATOM 691 C CA . TYR A 1 95 ? -7.469 -4.295 -11.880 1.00 95.06 95 TYR A CA 1
ATOM 692 C C . TYR A 1 95 ? -6.181 -4.288 -11.048 1.00 95.06 95 TYR A C 1
ATOM 694 O O . TYR A 1 95 ? -5.170 -4.838 -11.483 1.00 95.06 95 TYR A O 1
ATOM 702 N N . ALA A 1 96 ? -6.225 -3.766 -9.819 1.00 96.38 96 ALA A N 1
ATOM 703 C CA . ALA A 1 96 ? -5.080 -3.787 -8.909 1.00 96.38 96 ALA A CA 1
ATOM 704 C C . ALA A 1 96 ? -4.594 -5.224 -8.634 1.00 96.38 96 ALA A C 1
ATOM 706 O O . ALA A 1 96 ? -3.396 -5.504 -8.691 1.00 96.38 96 ALA A O 1
ATOM 707 N N . LEU A 1 97 ? -5.524 -6.156 -8.399 1.00 96.94 97 LEU A N 1
ATOM 708 C CA . LEU A 1 97 ? -5.228 -7.574 -8.182 1.00 96.94 97 LEU A CA 1
ATOM 709 C C . LEU A 1 97 ? -4.684 -8.260 -9.442 1.00 96.94 97 LEU A C 1
ATOM 711 O O . LEU A 1 97 ? -3.763 -9.074 -9.358 1.00 96.94 97 LEU A O 1
ATOM 715 N N . PHE A 1 98 ? -5.235 -7.939 -10.615 1.00 95.75 98 PHE A N 1
ATOM 716 C CA . PHE A 1 98 ? -4.716 -8.406 -11.899 1.00 95.75 98 PHE A CA 1
ATOM 717 C C . PHE A 1 98 ? -3.267 -7.957 -12.105 1.00 95.75 98 PHE A C 1
ATOM 719 O O . PHE A 1 98 ? -2.410 -8.788 -12.415 1.00 95.75 98 PHE A O 1
ATOM 726 N N . CYS A 1 99 ? -2.973 -6.676 -11.878 1.00 96.50 99 CYS A N 1
ATOM 727 C CA . CYS A 1 99 ? -1.621 -6.145 -11.968 1.00 96.50 99 CYS A CA 1
ATOM 728 C C . CYS A 1 99 ? -0.689 -6.805 -10.949 1.00 96.50 99 CYS A C 1
ATOM 730 O O . CYS A 1 99 ? 0.421 -7.175 -11.317 1.00 96.50 99 CYS A O 1
ATOM 732 N N . ALA A 1 100 ? -1.141 -7.017 -9.708 1.00 95.94 100 ALA A N 1
ATOM 733 C CA . ALA A 1 100 ? -0.331 -7.673 -8.683 1.00 95.94 100 ALA A CA 1
ATOM 734 C C . ALA A 1 100 ? 0.081 -9.086 -9.102 1.00 95.94 100 ALA A C 1
ATOM 736 O O . ALA A 1 100 ? 1.258 -9.416 -9.041 1.00 95.94 100 ALA A O 1
ATOM 737 N N . ARG A 1 101 ? -0.845 -9.889 -9.640 1.00 95.62 101 ARG A N 1
ATOM 738 C CA . ARG A 1 101 ? -0.508 -11.214 -10.187 1.00 95.62 101 ARG A CA 1
ATOM 739 C C . ARG A 1 101 ? 0.397 -11.139 -11.416 1.00 95.62 101 ARG A C 1
ATOM 741 O O . ARG A 1 101 ? 1.300 -11.951 -11.557 1.00 95.62 101 ARG A O 1
ATOM 748 N N . THR A 1 102 ? 0.154 -10.178 -12.304 1.00 95.56 102 THR A N 1
ATOM 749 C CA . THR A 1 102 ? 0.926 -10.012 -13.550 1.00 95.56 102 THR A CA 1
ATOM 750 C C . THR A 1 102 ? 2.375 -9.609 -13.278 1.00 95.56 102 THR A C 1
ATOM 752 O O . THR A 1 102 ? 3.273 -9.982 -14.027 1.00 95.56 102 THR A O 1
ATOM 755 N N . LEU A 1 103 ? 2.599 -8.845 -12.212 1.00 94.50 103 LEU A N 1
ATOM 756 C CA . LEU A 1 103 ? 3.904 -8.318 -11.817 1.00 94.50 103 LEU A CA 1
ATOM 757 C C . LEU A 1 103 ? 4.573 -9.142 -10.713 1.00 94.50 103 LEU A C 1
ATOM 759 O O . LEU A 1 103 ? 5.592 -8.707 -10.189 1.00 94.50 103 LEU A O 1
ATOM 763 N N . ASP A 1 104 ? 3.986 -10.288 -10.353 1.00 93.12 104 ASP A N 1
ATOM 764 C CA . ASP A 1 104 ? 4.397 -11.129 -9.222 1.00 93.12 104 ASP A CA 1
ATOM 765 C C . ASP A 1 104 ? 4.545 -10.342 -7.904 1.00 93.12 104 ASP A C 1
ATOM 767 O O . ASP A 1 104 ? 5.359 -10.655 -7.039 1.00 93.12 104 ASP A O 1
ATOM 771 N N . ALA A 1 105 ? 3.751 -9.279 -7.745 1.00 92.12 105 ALA A N 1
ATOM 772 C CA . ALA A 1 105 ? 3.809 -8.429 -6.574 1.00 92.12 105 ALA A CA 1
ATOM 773 C C . ALA A 1 105 ? 3.105 -9.079 -5.392 1.00 92.12 105 ALA A C 1
ATOM 775 O O . ALA A 1 105 ? 2.006 -9.602 -5.521 1.00 92.12 105 ALA A O 1
ATOM 776 N N . THR A 1 106 ? 3.709 -8.986 -4.211 1.00 91.81 106 THR A N 1
ATOM 777 C CA . THR A 1 106 ? 3.203 -9.613 -2.977 1.00 91.81 106 THR A CA 1
ATOM 778 C C . THR A 1 106 ? 2.056 -8.871 -2.293 1.00 91.81 106 THR A C 1
ATOM 780 O O . THR A 1 106 ? 1.410 -9.432 -1.408 1.00 91.81 106 THR A O 1
ATOM 783 N N . LEU A 1 107 ? 1.800 -7.620 -2.677 1.00 93.44 107 LEU A N 1
ATOM 784 C CA . LEU A 1 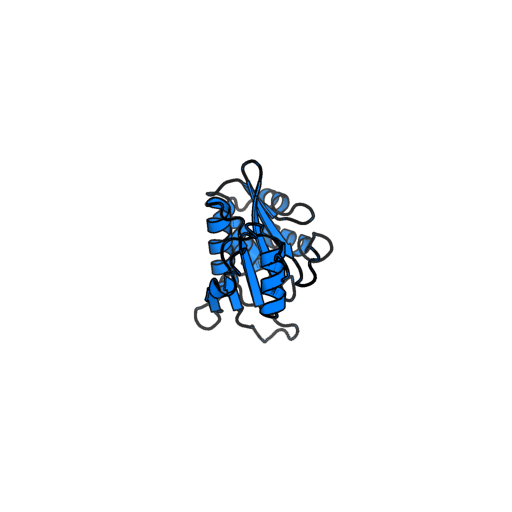107 ? 0.755 -6.784 -2.095 1.00 93.44 107 LEU A CA 1
ATOM 785 C C . LEU A 1 107 ? 0.099 -5.922 -3.174 1.00 93.44 107 LEU A C 1
ATOM 787 O O . LEU A 1 107 ? 0.792 -5.266 -3.948 1.00 93.44 107 LEU A O 1
ATOM 791 N N . ALA A 1 108 ? -1.230 -5.860 -3.166 1.00 96.31 108 ALA A N 1
ATOM 792 C CA . ALA A 1 108 ? -1.998 -4.854 -3.887 1.00 96.31 108 ALA A CA 1
ATOM 793 C C . ALA A 1 108 ? -2.581 -3.834 -2.903 1.00 96.31 108 ALA A C 1
ATOM 795 O O . ALA A 1 108 ? -3.140 -4.194 -1.867 1.00 96.31 108 ALA A O 1
ATOM 796 N N . VAL A 1 109 ? -2.464 -2.556 -3.244 1.00 95.50 109 VAL A N 1
ATOM 797 C CA . VAL A 1 109 ? -3.003 -1.426 -2.492 1.00 95.50 109 VAL A CA 1
ATOM 798 C C . VAL A 1 109 ? -3.991 -0.701 -3.379 1.00 95.50 109 VAL A C 1
ATOM 800 O O . VAL A 1 109 ? -3.648 -0.301 -4.491 1.00 95.50 109 VAL A O 1
ATOM 803 N N . PHE A 1 110 ? -5.207 -0.525 -2.880 1.00 95.69 110 PHE A N 1
ATOM 804 C CA . PHE A 1 110 ? -6.244 0.222 -3.573 1.00 95.69 110 PHE A CA 1
ATOM 805 C C . PHE A 1 110 ? -6.719 1.375 -2.701 1.00 95.69 110 PHE A C 1
ATOM 807 O O . PHE A 1 110 ? -7.099 1.161 -1.546 1.00 95.69 110 PHE A O 1
ATOM 814 N N . THR A 1 111 ? -6.691 2.588 -3.245 1.00 93.38 111 THR A N 1
ATOM 815 C CA . THR A 1 111 ? -7.271 3.763 -2.595 1.00 93.38 111 THR A CA 1
ATOM 816 C C . THR A 1 111 ? -8.568 4.171 -3.280 1.00 93.38 111 THR A C 1
ATOM 818 O O . THR A 1 111 ? -8.660 4.210 -4.505 1.00 93.38 111 THR A O 1
ATOM 821 N N . GLN A 1 112 ? -9.582 4.497 -2.488 1.00 92.44 112 GLN A N 1
ATOM 822 C CA . GLN A 1 112 ? -10.869 4.950 -3.010 1.00 92.44 112 GLN A CA 1
ATOM 823 C C . GLN A 1 112 ? -11.478 6.024 -2.129 1.00 92.44 112 GLN A C 1
ATOM 825 O O . GLN A 1 112 ? -11.217 6.086 -0.925 1.00 92.44 112 GLN A O 1
ATOM 830 N N . ARG A 1 113 ? -12.315 6.865 -2.721 1.00 87.81 113 ARG A N 1
ATOM 831 C CA . ARG A 1 113 ? -13.146 7.802 -1.980 1.00 87.81 113 ARG A CA 1
ATOM 832 C C . ARG A 1 113 ? -14.388 7.082 -1.459 1.00 87.81 113 ARG A C 1
ATOM 834 O O . ARG A 1 113 ? -15.082 6.406 -2.209 1.00 87.81 113 ARG A O 1
ATOM 841 N N . ALA A 1 114 ? -14.707 7.299 -0.191 1.00 83.62 114 ALA A N 1
ATOM 842 C CA . ALA A 1 114 ? -15.954 6.851 0.417 1.00 83.62 114 ALA A CA 1
ATOM 843 C C . ALA A 1 114 ? -16.477 7.964 1.330 1.00 83.62 114 ALA A C 1
ATOM 845 O O . ALA A 1 114 ? -15.718 8.490 2.126 1.00 83.62 114 ALA A O 1
ATOM 846 N N . ASP A 1 115 ? -17.727 8.392 1.149 1.00 79.62 115 ASP A N 1
ATOM 847 C CA . ASP A 1 115 ? -18.498 9.320 1.999 1.00 79.62 115 ASP A CA 1
ATOM 848 C C . ASP A 1 115 ? -17.708 10.303 2.896 1.00 79.62 115 ASP A C 1
ATOM 850 O O . ASP A 1 115 ? -17.854 10.349 4.115 1.00 79.62 115 ASP A O 1
ATOM 854 N N . GLY A 1 116 ? -16.896 11.164 2.270 1.00 77.00 116 GLY A N 1
ATOM 855 C CA . GLY A 1 116 ? -16.154 12.235 2.959 1.00 77.00 116 GLY A CA 1
ATOM 856 C C . GLY A 1 116 ? -14.772 11.838 3.497 1.00 77.00 116 GLY A C 1
ATOM 857 O O . GLY A 1 116 ? -14.059 12.679 4.052 1.00 77.00 116 GLY A O 1
ATOM 858 N N . HIS A 1 117 ? -14.350 10.596 3.284 1.00 82.06 117 HIS A N 1
ATOM 859 C CA . HIS A 1 117 ? -13.029 10.066 3.604 1.00 82.06 117 HIS A CA 1
ATOM 860 C C . HIS A 1 117 ? -12.386 9.348 2.408 1.00 82.06 117 HIS A C 1
ATOM 862 O O . HIS A 1 117 ? -12.988 9.143 1.352 1.00 82.06 117 HIS A O 1
ATOM 868 N N . VAL A 1 118 ? -11.107 9.017 2.568 1.00 86.56 118 VAL A N 1
ATOM 869 C CA . VAL A 1 118 ? -10.372 8.125 1.671 1.00 86.56 118 VAL A CA 1
ATOM 870 C C . VAL A 1 118 ? -10.132 6.818 2.404 1.00 86.56 118 VAL A C 1
ATOM 872 O O . VAL A 1 118 ? -9.656 6.812 3.540 1.00 86.56 118 VAL A O 1
ATOM 875 N N . GLU A 1 119 ? -10.448 5.715 1.747 1.00 89.94 119 GLU A N 1
ATOM 876 C CA . GLU A 1 119 ? -10.113 4.376 2.203 1.00 89.94 119 GLU A CA 1
ATOM 877 C C . GLU A 1 119 ? -8.857 3.891 1.498 1.00 89.94 119 GLU A C 1
ATOM 879 O O . GLU A 1 119 ? -8.694 4.077 0.293 1.00 89.94 119 GLU A O 1
ATOM 884 N N . LEU A 1 120 ? -7.987 3.230 2.252 1.00 91.62 120 LEU A N 1
ATOM 885 C CA . LEU A 1 120 ? -6.866 2.467 1.739 1.00 91.62 120 LEU A CA 1
ATOM 886 C C . LEU A 1 120 ? -7.069 1.006 2.122 1.00 91.62 120 LEU A C 1
ATOM 888 O O . LEU A 1 120 ? -7.169 0.666 3.301 1.00 91.62 120 LEU A O 1
ATOM 892 N N . ARG A 1 121 ? -7.130 0.144 1.113 1.00 92.81 121 ARG A N 1
ATOM 893 C CA . ARG A 1 121 ? -7.339 -1.293 1.265 1.00 92.81 121 ARG A CA 1
ATOM 894 C C . ARG A 1 121 ? -6.109 -2.047 0.795 1.00 92.81 121 ARG A C 1
ATOM 896 O O . ARG A 1 121 ? -5.469 -1.660 -0.182 1.00 92.81 121 ARG A O 1
ATOM 903 N N . LEU A 1 122 ? -5.780 -3.108 1.519 1.00 93.44 122 LEU A N 1
ATOM 904 C CA . LEU A 1 122 ? -4.613 -3.946 1.283 1.00 93.44 122 LEU A CA 1
ATOM 905 C C . LEU A 1 122 ? -5.078 -5.353 0.933 1.00 93.44 122 LEU A C 1
ATOM 907 O O . LEU A 1 122 ? -5.925 -5.908 1.631 1.00 93.44 122 LEU A O 1
ATOM 911 N N . TYR A 1 123 ? -4.493 -5.948 -0.098 1.00 94.31 123 TYR A N 1
ATOM 912 C CA . TYR A 1 123 ? -4.855 -7.284 -0.549 1.00 94.31 123 TYR A CA 1
ATOM 913 C C . TYR A 1 123 ? -3.625 -8.127 -0.864 1.00 94.31 123 TYR A C 1
ATOM 915 O O . TYR A 1 123 ? -2.646 -7.648 -1.438 1.00 94.31 123 TYR A O 1
ATOM 923 N N . GLU A 1 124 ? -3.711 -9.412 -0.547 1.00 93.38 124 GLU A N 1
ATOM 924 C CA . GLU A 1 124 ? -2.866 -10.433 -1.156 1.00 93.38 124 GLU A CA 1
ATOM 925 C C . GLU A 1 124 ? -3.220 -10.588 -2.654 1.00 93.38 124 GLU A C 1
ATOM 927 O O . GLU A 1 124 ? -4.354 -10.313 -3.060 1.00 93.38 124 GLU A O 1
ATOM 932 N N . PRO A 1 125 ? -2.311 -11.102 -3.504 1.00 92.62 125 PRO A N 1
ATOM 933 C CA . PRO A 1 125 ? -2.549 -11.216 -4.955 1.00 92.62 125 PRO A CA 1
ATOM 934 C C . PRO A 1 125 ? -3.691 -12.169 -5.340 1.00 92.62 125 PRO A C 1
ATOM 936 O O . PRO A 1 125 ? -4.257 -12.091 -6.436 1.00 92.62 125 PRO A O 1
ATOM 939 N N . ASN A 1 126 ? -4.042 -13.075 -4.425 1.00 93.50 126 ASN A N 1
ATOM 940 C CA . ASN A 1 126 ? -5.184 -13.983 -4.533 1.00 93.50 126 ASN A CA 1
ATOM 941 C C . ASN A 1 126 ? -6.539 -13.285 -4.265 1.00 93.50 126 ASN A C 1
ATOM 943 O O . ASN A 1 126 ? -7.575 -13.929 -4.391 1.00 93.50 126 ASN A O 1
ATOM 947 N N . GLY A 1 127 ? -6.540 -11.995 -3.904 1.00 93.25 127 GLY A N 1
ATOM 948 C CA . GLY A 1 127 ? -7.735 -11.209 -3.587 1.00 93.25 127 GLY A CA 1
ATOM 949 C C . GLY A 1 127 ? -8.138 -11.210 -2.113 1.00 93.25 127 GLY A C 1
ATOM 950 O O . GLY A 1 127 ? -9.094 -10.530 -1.745 1.00 93.25 127 GLY A O 1
ATOM 951 N N . LYS A 1 128 ? -7.426 -11.931 -1.242 1.00 93.56 128 LYS A N 1
ATOM 952 C CA . LYS A 1 128 ? -7.694 -11.923 0.197 1.00 93.56 128 LYS A CA 1
ATOM 953 C C . LYS A 1 128 ? -7.306 -10.571 0.792 1.00 93.56 128 LYS A C 1
ATOM 955 O O . LYS A 1 128 ? -6.163 -10.139 0.659 1.00 93.56 128 LYS A O 1
ATOM 960 N N . ALA A 1 129 ? -8.240 -9.925 1.483 1.00 92.81 129 ALA A N 1
ATOM 961 C CA . ALA A 1 129 ? -7.959 -8.688 2.200 1.00 92.81 129 ALA A CA 1
ATOM 962 C C . ALA A 1 129 ? -6.968 -8.921 3.354 1.00 92.81 129 ALA A C 1
ATOM 964 O O . ALA A 1 129 ? -7.020 -9.938 4.060 1.00 92.81 129 ALA A O 1
ATOM 965 N N . ILE A 1 130 ? -6.078 -7.954 3.566 1.00 90.94 130 ILE A N 1
ATOM 966 C CA . ILE A 1 130 ? -5.328 -7.847 4.812 1.00 90.94 130 ILE A CA 1
ATOM 967 C C . ILE A 1 130 ? -6.229 -7.128 5.814 1.00 90.94 130 ILE A C 1
ATOM 969 O O . ILE A 1 130 ? -6.585 -5.970 5.626 1.00 90.94 130 ILE A O 1
ATOM 973 N N . THR A 1 131 ? -6.595 -7.834 6.871 1.00 89.75 131 THR A N 1
ATOM 974 C CA . THR A 1 131 ? -7.450 -7.408 7.971 1.00 89.75 131 THR A CA 1
ATOM 975 C C . THR A 1 131 ? -6.647 -7.265 9.259 1.00 89.75 131 THR A C 1
ATOM 977 O O . THR A 1 131 ? -5.432 -7.492 9.303 1.00 89.75 131 THR A O 1
ATOM 980 N N . GLU A 1 132 ? -7.315 -6.884 10.345 1.00 87.00 132 GLU A N 1
ATOM 981 C CA . GLU A 1 132 ? -6.707 -6.857 11.674 1.00 87.00 132 GLU A CA 1
ATOM 982 C C . GLU A 1 132 ? -6.070 -8.198 12.065 1.00 87.00 132 GLU A C 1
ATOM 984 O O . GLU A 1 132 ? -4.944 -8.202 12.566 1.00 87.00 132 GLU A O 1
ATOM 989 N N . ASP A 1 133 ? -6.718 -9.316 11.737 1.00 86.50 133 ASP A N 1
ATOM 990 C CA . ASP A 1 133 ? -6.304 -10.661 12.154 1.00 86.50 133 ASP A CA 1
ATOM 991 C C . ASP A 1 133 ? -5.033 -11.168 11.460 1.00 86.50 133 ASP A C 1
ATOM 993 O O . ASP A 1 133 ? -4.350 -12.049 11.982 1.00 86.50 133 ASP A O 1
ATOM 997 N N . ASN A 1 134 ? -4.703 -10.645 10.274 1.00 82.56 134 ASN A N 1
ATOM 998 C CA . ASN A 1 134 ? -3.571 -11.122 9.471 1.00 82.56 134 ASN A CA 1
ATOM 999 C C . ASN A 1 134 ? -2.525 -10.039 9.147 1.00 82.56 134 ASN A C 1
ATOM 1001 O O . ASN A 1 134 ? -1.590 -10.315 8.395 1.00 82.56 134 ASN A O 1
ATOM 1005 N N . GLY A 1 135 ? -2.623 -8.837 9.728 1.00 84.50 135 GLY A N 1
ATOM 1006 C CA . GLY A 1 135 ? -1.540 -7.853 9.634 1.00 84.50 135 GLY A CA 1
ATOM 1007 C C . GLY A 1 135 ? -1.879 -6.430 10.067 1.00 84.50 135 GLY A C 1
ATOM 1008 O O . GLY A 1 135 ? -1.019 -5.751 10.639 1.00 84.50 135 GLY A O 1
ATOM 1009 N N . LEU A 1 136 ? -3.112 -5.960 9.846 1.00 87.06 136 LEU A N 1
ATOM 1010 C CA . LEU A 1 136 ? -3.459 -4.561 10.115 1.00 87.06 136 LEU A CA 1
ATOM 1011 C C . LEU A 1 136 ? -3.436 -4.213 11.608 1.00 87.06 136 LEU A C 1
ATOM 1013 O O . LEU A 1 136 ? -3.090 -3.080 11.944 1.00 87.06 136 LEU A O 1
ATOM 1017 N N . ALA A 1 137 ? -3.707 -5.157 12.519 1.00 87.56 137 ALA A N 1
ATOM 1018 C CA . ALA A 1 137 ? -3.616 -4.890 13.956 1.00 87.56 137 ALA A CA 1
ATOM 1019 C C . ALA A 1 137 ? -2.177 -4.551 14.372 1.00 87.56 137 ALA A C 1
ATOM 1021 O O . ALA A 1 137 ? -1.942 -3.593 15.105 1.00 87.56 137 ALA A O 1
ATOM 1022 N N . ALA A 1 138 ? -1.189 -5.265 13.831 1.00 86.75 138 ALA A N 1
ATOM 1023 C CA . ALA A 1 138 ? 0.213 -4.990 14.119 1.00 86.75 138 ALA A CA 1
ATOM 1024 C C . ALA A 1 138 ? 0.696 -3.672 13.474 1.00 86.75 138 ALA A C 1
ATOM 1026 O O . ALA A 1 138 ? 1.534 -2.971 14.052 1.00 86.75 138 ALA A O 1
ATOM 1027 N N . VAL A 1 139 ? 0.127 -3.279 12.325 1.00 86.38 139 VAL A N 1
ATOM 1028 C CA . VAL A 1 139 ? 0.331 -1.939 11.746 1.00 86.38 139 VAL A CA 1
ATOM 1029 C C . VAL A 1 139 ? -0.247 -0.869 12.676 1.00 86.38 139 VAL A C 1
ATOM 1031 O O . VAL A 1 139 ? 0.465 0.078 13.022 1.00 86.38 139 VAL A O 1
ATOM 1034 N N . ARG A 1 140 ? -1.492 -1.043 13.144 1.00 87.31 140 ARG A N 1
ATOM 1035 C CA . ARG A 1 140 ? -2.154 -0.155 14.113 1.00 87.31 140 ARG A CA 1
ATOM 1036 C C . ARG A 1 140 ? -1.313 0.025 15.373 1.00 87.31 140 ARG A C 1
ATOM 1038 O O . ARG A 1 140 ? -1.071 1.155 15.791 1.00 87.31 140 ARG A O 1
ATOM 1045 N N . ASP A 1 141 ? -0.820 -1.064 15.949 1.00 86.94 141 ASP A N 1
ATOM 1046 C CA . ASP A 1 141 ? -0.041 -1.031 17.187 1.00 86.94 141 ASP A CA 1
ATOM 1047 C C . ASP A 1 141 ? 1.290 -0.292 17.020 1.00 86.94 141 ASP A C 1
ATOM 1049 O O . ASP A 1 141 ? 1.729 0.432 17.920 1.00 86.94 141 ASP A O 1
ATOM 1053 N N . ARG A 1 142 ? 1.946 -0.418 15.862 1.00 86.00 142 ARG A N 1
ATOM 1054 C CA . ARG A 1 142 ? 3.163 0.348 15.551 1.00 86.00 142 ARG A CA 1
ATOM 1055 C C . ARG A 1 142 ? 2.892 1.832 15.374 1.00 86.00 142 ARG A C 1
ATOM 1057 O O . ARG A 1 142 ? 3.652 2.638 15.909 1.00 86.00 142 ARG A O 1
ATOM 1064 N N . LEU A 1 143 ? 1.808 2.183 14.684 1.00 82.25 143 LEU A N 1
ATOM 1065 C CA . LEU A 1 143 ? 1.381 3.573 14.540 1.00 82.25 143 LEU A CA 1
ATOM 1066 C C . LEU A 1 143 ? 1.061 4.188 15.909 1.00 82.25 143 LEU A C 1
ATOM 1068 O O . LEU A 1 143 ? 1.609 5.232 16.254 1.00 82.25 143 LEU A O 1
ATOM 1072 N N . ALA A 1 144 ? 0.256 3.502 16.724 1.00 83.12 144 ALA A N 1
ATOM 1073 C CA . ALA A 1 144 ? -0.179 3.980 18.035 1.00 83.12 144 ALA A CA 1
ATOM 1074 C C . ALA A 1 144 ? 0.964 4.080 19.060 1.00 83.12 144 ALA A C 1
ATOM 1076 O O . ALA A 1 144 ? 0.912 4.907 19.963 1.00 83.12 144 ALA A O 1
ATOM 1077 N N . SER A 1 145 ? 2.006 3.255 18.925 1.00 83.00 145 SER A N 1
ATOM 1078 C CA . SER A 1 145 ? 3.195 3.308 19.792 1.00 83.00 145 SER A CA 1
ATOM 1079 C C . SER A 1 145 ? 4.268 4.295 19.319 1.00 83.00 145 SER A C 1
ATOM 1081 O O . SER A 1 145 ? 5.346 4.337 19.907 1.00 83.00 145 SER A O 1
ATOM 1083 N N . GLY A 1 146 ? 4.024 5.051 18.241 1.00 78.19 146 GLY A N 1
ATOM 1084 C CA . GLY A 1 146 ? 5.013 5.970 17.667 1.00 78.19 146 GLY A CA 1
ATOM 1085 C C . GLY A 1 146 ? 6.222 5.266 17.039 1.00 78.19 146 GLY A C 1
ATOM 1086 O O . GLY A 1 146 ? 7.179 5.919 16.632 1.00 78.19 146 GLY A O 1
ATOM 1087 N N . ARG A 1 147 ? 6.186 3.935 16.896 1.00 77.94 147 ARG A N 1
ATOM 1088 C CA . ARG A 1 147 ? 7.270 3.116 16.327 1.00 77.94 147 ARG A CA 1
ATOM 1089 C C . ARG A 1 147 ? 7.214 3.071 14.800 1.00 77.94 147 ARG A C 1
ATOM 1091 O O . ARG A 1 147 ? 7.490 2.038 14.193 1.00 77.94 147 ARG A O 1
ATOM 1098 N N . THR A 1 148 ? 6.835 4.184 14.174 1.00 78.31 148 THR A N 1
ATOM 1099 C CA . THR A 1 148 ? 6.866 4.300 12.714 1.00 78.31 148 THR A CA 1
ATOM 1100 C C . THR A 1 148 ? 8.326 4.353 12.267 1.00 78.31 148 THR A C 1
ATOM 1102 O O . THR A 1 148 ? 9.056 5.230 12.738 1.00 78.31 148 THR A O 1
ATOM 1105 N N . PRO A 1 149 ? 8.776 3.456 11.373 1.00 74.00 149 PRO A N 1
ATOM 1106 C CA . PRO A 1 149 ? 10.144 3.493 10.880 1.00 74.00 149 PRO A CA 1
ATOM 1107 C C . PRO A 1 149 ? 10.495 4.850 10.263 1.00 74.00 149 PRO A C 1
ATOM 1109 O O . PRO A 1 149 ? 9.681 5.475 9.571 1.00 74.00 149 PRO A O 1
ATOM 1112 N N . GLN A 1 150 ? 11.721 5.305 10.517 1.00 77.50 150 GLN A N 1
ATOM 1113 C CA . GLN A 1 150 ? 12.269 6.467 9.827 1.00 77.50 150 GLN A CA 1
ATOM 1114 C C . GLN A 1 150 ? 12.500 6.117 8.352 1.00 77.50 150 GLN A C 1
ATOM 1116 O O . GLN A 1 150 ? 12.841 4.972 8.048 1.00 77.50 150 GLN A O 1
ATOM 1121 N N . PRO A 1 151 ? 12.305 7.072 7.428 1.00 75.50 151 PRO A N 1
ATOM 1122 C CA . PRO A 1 151 ? 12.557 6.817 6.022 1.00 75.50 151 PRO A CA 1
ATOM 1123 C C . PRO A 1 151 ? 14.036 6.489 5.804 1.00 75.50 151 PRO A C 1
ATOM 1125 O O . PRO A 1 151 ? 14.920 7.127 6.380 1.00 75.50 151 PRO A O 1
ATOM 1128 N N . VAL A 1 152 ? 14.298 5.491 4.965 1.00 75.50 152 VAL A N 1
ATOM 1129 C CA . VAL A 1 152 ? 15.661 5.058 4.657 1.00 75.50 152 VAL A CA 1
ATOM 1130 C C . VAL A 1 152 ? 16.412 6.113 3.838 1.00 75.50 152 VAL A C 1
ATOM 1132 O O . VAL A 1 152 ? 15.817 6.890 3.084 1.00 75.50 152 VAL A O 1
ATOM 1135 N N . ASN A 1 153 ? 17.739 6.137 3.982 1.00 74.38 153 ASN A N 1
ATOM 1136 C CA . ASN A 1 153 ? 18.612 7.015 3.202 1.00 74.38 153 ASN A CA 1
ATOM 1137 C C . ASN A 1 153 ? 18.665 6.604 1.719 1.00 74.38 153 ASN A C 1
ATOM 1139 O O . ASN A 1 153 ? 18.280 5.493 1.357 1.00 74.38 153 ASN A O 1
ATOM 1143 N N . SER A 1 154 ? 19.193 7.489 0.865 1.00 73.25 154 SER A N 1
ATOM 1144 C CA . SER A 1 154 ? 19.232 7.325 -0.599 1.00 73.25 154 SER A CA 1
ATOM 1145 C C . SER A 1 154 ? 19.855 6.010 -1.084 1.00 73.25 154 SER A C 1
ATOM 1147 O O . SER A 1 154 ? 19.465 5.514 -2.135 1.00 73.25 154 SER A O 1
ATOM 1149 N N . ALA A 1 155 ? 20.768 5.405 -0.319 1.00 70.50 155 ALA A N 1
ATOM 1150 C CA . ALA A 1 155 ? 21.393 4.133 -0.681 1.00 70.50 155 ALA A CA 1
ATOM 1151 C C . ALA A 1 155 ? 20.423 2.934 -0.619 1.00 70.50 155 ALA A C 1
ATOM 1153 O O . ALA A 1 155 ? 20.610 1.960 -1.353 1.00 70.50 155 ALA A O 1
ATOM 1154 N N . HIS A 1 156 ? 19.380 3.018 0.212 1.00 73.38 156 HIS A N 1
ATOM 1155 C CA . HIS A 1 156 ? 18.418 1.941 0.481 1.00 73.38 156 HIS A CA 1
ATOM 1156 C C . HIS A 1 156 ? 17.000 2.260 -0.004 1.00 73.38 156 HIS A C 1
ATOM 1158 O O . HIS A 1 156 ? 16.095 1.448 0.187 1.00 73.38 156 HIS A O 1
ATOM 1164 N N . VAL A 1 157 ? 16.804 3.422 -0.638 1.00 83.06 157 VAL A N 1
ATOM 1165 C CA . VAL A 1 157 ? 15.542 3.757 -1.303 1.00 83.06 157 VAL A CA 1
ATOM 1166 C C . VAL A 1 157 ? 15.277 2.732 -2.399 1.00 83.06 157 VAL A C 1
ATOM 1168 O O . VAL A 1 157 ? 16.185 2.333 -3.136 1.00 83.06 157 VAL A O 1
ATOM 1171 N N . GLY A 1 158 ? 14.033 2.270 -2.438 1.00 85.44 158 GLY A N 1
ATOM 1172 C CA . GLY A 1 158 ? 13.528 1.383 -3.466 1.00 85.44 158 GLY A CA 1
ATOM 1173 C C . GLY A 1 158 ? 13.213 2.093 -4.773 1.00 85.44 158 GLY A C 1
ATOM 1174 O O . GLY A 1 158 ? 13.642 3.218 -5.020 1.00 85.44 158 GLY A O 1
ATOM 1175 N N . GLU A 1 159 ? 12.439 1.428 -5.613 1.00 90.69 159 GLU A N 1
ATOM 1176 C CA . GLU A 1 159 ? 12.089 1.912 -6.941 1.00 90.69 159 GLU A CA 1
ATOM 1177 C C . GLU A 1 159 ? 10.580 2.119 -7.051 1.00 90.69 159 GLU A C 1
ATOM 1179 O O . GLU A 1 159 ? 9.798 1.280 -6.603 1.00 90.69 159 GLU A O 1
ATOM 1184 N N . ARG A 1 160 ? 10.164 3.237 -7.656 1.00 92.31 160 ARG A N 1
ATOM 1185 C CA . ARG A 1 160 ? 8.784 3.433 -8.112 1.00 92.31 160 ARG A CA 1
ATOM 1186 C C . ARG A 1 160 ? 8.766 3.301 -9.627 1.00 92.31 160 ARG A C 1
ATOM 1188 O O . ARG A 1 160 ? 9.414 4.091 -10.309 1.00 92.31 160 ARG A O 1
ATOM 1195 N N . VAL A 1 161 ? 7.993 2.350 -10.133 1.00 94.88 161 VAL A N 1
ATOM 1196 C CA . VAL A 1 161 ? 7.827 2.087 -11.563 1.00 94.88 161 VAL A CA 1
ATOM 1197 C C . VAL A 1 161 ? 6.394 2.419 -11.952 1.00 94.88 161 VAL A C 1
ATOM 1199 O O . VAL A 1 161 ? 5.452 1.859 -11.398 1.00 94.88 161 VAL A O 1
ATOM 1202 N N . VAL A 1 162 ? 6.217 3.320 -12.912 1.00 93.50 162 VAL A N 1
ATOM 1203 C CA . VAL A 1 162 ? 4.892 3.650 -13.454 1.00 93.50 162 VAL A CA 1
ATOM 1204 C C . VAL A 1 162 ? 4.539 2.633 -14.542 1.00 93.50 162 VAL A C 1
ATOM 1206 O O . VAL A 1 162 ? 5.296 2.474 -15.498 1.00 93.50 162 VAL A O 1
ATOM 1209 N N . ARG A 1 163 ? 3.408 1.937 -14.393 1.00 90.06 163 ARG A N 1
ATOM 1210 C CA . ARG A 1 163 ? 2.948 0.838 -15.263 1.00 90.06 163 ARG A CA 1
ATOM 1211 C C . ARG A 1 163 ? 1.546 1.075 -15.823 1.00 90.06 163 ARG A C 1
ATOM 1213 O O . ARG A 1 163 ? 0.667 0.219 -15.753 1.00 90.06 163 ARG A O 1
ATOM 1220 N N . HIS A 1 164 ? 1.332 2.253 -16.404 1.00 85.75 164 HIS A N 1
ATOM 1221 C CA . HIS A 1 164 ? 0.075 2.582 -17.091 1.00 85.75 164 HIS A CA 1
ATOM 1222 C C . HIS A 1 164 ? -0.122 1.788 -18.397 1.00 85.75 164 HIS A C 1
ATOM 1224 O O . HIS A 1 164 ? -1.218 1.761 -18.945 1.00 85.75 164 HIS A O 1
ATOM 1230 N N . ASP A 1 165 ? 0.924 1.117 -18.885 1.00 85.12 165 ASP A N 1
ATOM 1231 C CA . ASP A 1 165 ? 0.893 0.217 -20.042 1.00 85.12 165 ASP A CA 1
ATOM 1232 C C . ASP A 1 165 ? 0.061 -1.053 -19.806 1.00 85.12 165 ASP A C 1
ATOM 1234 O O . ASP A 1 165 ? -0.383 -1.681 -20.764 1.00 85.12 165 ASP A O 1
ATOM 1238 N N . LEU A 1 166 ? -0.172 -1.424 -18.544 1.00 82.12 166 LEU A N 1
ATOM 1239 C CA . LEU A 1 166 ? -0.997 -2.578 -18.178 1.00 82.12 166 LEU A CA 1
ATOM 1240 C C . LEU A 1 166 ? -2.498 -2.293 -18.242 1.00 82.12 166 LEU A C 1
ATOM 1242 O O . LEU A 1 16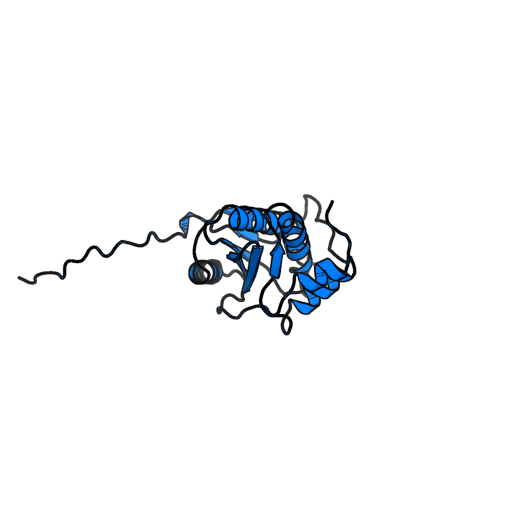6 ? -3.303 -3.216 -18.095 1.00 82.12 166 LEU A O 1
ATOM 1246 N N . HIS A 1 167 ? -2.881 -1.037 -18.466 1.00 72.44 167 HIS A N 1
ATOM 1247 C CA . HIS A 1 167 ? -4.271 -0.659 -18.615 1.00 72.44 167 HIS A CA 1
ATOM 1248 C C . HIS A 1 167 ? -4.796 -1.232 -19.933 1.00 72.44 167 HIS A C 1
ATOM 1250 O O . HIS A 1 167 ? -4.524 -0.711 -21.014 1.00 72.44 167 HIS A O 1
ATOM 1256 N N . VAL A 1 168 ? -5.540 -2.336 -19.860 1.00 58.97 168 VAL A N 1
ATOM 1257 C CA . VAL A 1 168 ? -6.242 -2.866 -21.028 1.00 58.97 168 VAL A CA 1
ATOM 1258 C C . VAL A 1 168 ? -7.444 -1.950 -21.259 1.00 58.97 168 VAL A C 1
ATOM 1260 O O . VAL A 1 168 ? -8.343 -1.940 -20.417 1.00 58.97 168 VAL A O 1
ATOM 1263 N N . PRO A 1 169 ? -7.505 -1.162 -22.350 1.00 48.34 169 PRO A N 1
ATOM 1264 C CA . PRO A 1 169 ? -8.687 -0.361 -22.616 1.00 48.34 169 PRO A CA 1
ATOM 1265 C C . PRO A 1 169 ? -9.878 -1.310 -22.729 1.00 48.34 169 PRO A C 1
ATOM 1267 O O . PRO A 1 169 ? -9.846 -2.261 -23.518 1.00 48.34 169 PRO A O 1
ATOM 1270 N N . HIS A 1 170 ? -10.931 -1.060 -21.948 1.00 42.19 170 HIS A N 1
ATOM 1271 C CA . HIS A 1 170 ? -12.219 -1.694 -22.181 1.00 42.19 170 HIS A CA 1
ATOM 1272 C C . HIS A 1 170 ? -12.607 -1.401 -23.632 1.00 42.19 170 HIS A C 1
ATOM 1274 O O . HIS A 1 170 ? -13.016 -0.291 -23.973 1.00 42.19 170 HIS A O 1
ATOM 1280 N N . ARG A 1 171 ? -12.461 -2.393 -24.519 1.00 39.16 171 ARG A N 1
ATOM 1281 C CA . ARG A 1 171 ? -13.146 -2.359 -25.805 1.00 39.16 171 ARG A CA 1
ATOM 1282 C C . ARG A 1 171 ? -14.623 -2.303 -25.459 1.00 39.16 171 ARG A C 1
ATOM 1284 O O . ARG A 1 171 ? -15.174 -3.280 -24.957 1.00 39.16 171 ARG A O 1
ATOM 1291 N N . HIS A 1 172 ? -15.250 -1.159 -25.705 1.00 36.78 172 HIS A N 1
ATOM 1292 C CA . HIS A 1 172 ? -16.692 -1.104 -25.827 1.00 36.78 172 HIS A CA 1
ATOM 1293 C C . HIS A 1 172 ? -17.083 -2.186 -26.837 1.00 36.78 172 HIS A C 1
ATOM 1295 O O . HIS A 1 172 ? -16.771 -2.080 -28.022 1.00 36.78 172 HIS A O 1
ATOM 1301 N N . HIS A 1 173 ? -17.727 -3.253 -26.365 1.00 41.91 173 HIS A N 1
ATOM 1302 C CA . HIS A 1 173 ? -18.543 -4.099 -27.219 1.00 41.91 173 HIS A CA 1
ATOM 1303 C C . HIS A 1 173 ? -19.729 -3.240 -27.672 1.00 41.91 173 HIS A C 1
ATOM 1305 O O . HIS A 1 173 ? -20.817 -3.297 -27.106 1.00 41.91 173 HIS A O 1
ATOM 1311 N N . THR A 1 174 ? -19.511 -2.388 -28.673 1.00 45.00 174 THR A N 1
ATOM 1312 C CA . THR A 1 174 ? -20.599 -1.922 -29.521 1.00 45.00 174 THR A CA 1
ATOM 1313 C C . THR A 1 174 ? -21.058 -3.135 -30.315 1.00 45.00 174 THR A C 1
ATOM 1315 O O . THR A 1 174 ? -20.302 -3.745 -31.072 1.00 45.00 174 THR A O 1
ATOM 1318 N N . GLY A 1 175 ? -22.277 -3.568 -30.011 1.00 50.28 175 GLY A N 1
ATOM 1319 C CA . GLY A 1 175 ? -22.858 -4.779 -30.549 1.00 50.28 175 GLY A CA 1
ATOM 1320 C C . GLY A 1 175 ? -22.936 -4.771 -32.071 1.00 50.28 175 GLY A C 1
ATOM 1321 O O . GLY A 1 175 ? -2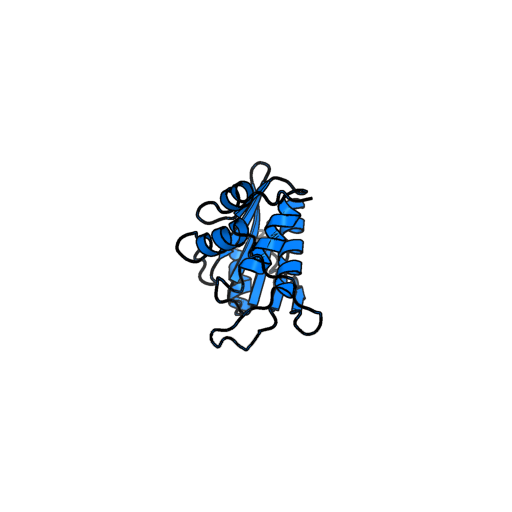3.425 -3.825 -32.677 1.00 50.28 175 GLY A O 1
ATOM 1322 N N . GLN A 1 176 ? -22.535 -5.891 -32.658 1.00 41.19 176 GLN A N 1
ATOM 1323 C CA . GLN A 1 176 ? -23.246 -6.504 -33.770 1.00 41.19 176 GLN A CA 1
ATOM 1324 C C . GLN A 1 176 ? -22.858 -7.989 -33.785 1.00 41.19 176 GLN A C 1
ATOM 1326 O O . GLN A 1 176 ? -21.664 -8.291 -33.848 1.00 41.19 176 GLN A O 1
ATOM 1331 N N . PRO A 1 177 ? -23.805 -8.937 -33.660 1.00 43.78 177 PRO A N 1
ATOM 1332 C CA . PRO A 1 177 ? -23.477 -10.333 -33.897 1.00 43.78 177 PRO A CA 1
ATOM 1333 C C . PRO A 1 177 ? -23.081 -10.502 -35.373 1.00 43.78 177 PRO A C 1
ATOM 1335 O O . PRO A 1 177 ? -23.684 -9.857 -36.238 1.00 43.78 177 PRO A O 1
ATOM 1338 N N . PRO A 1 178 ? -22.078 -11.340 -35.682 1.00 42.44 178 PRO A N 1
ATOM 1339 C CA . PRO A 1 178 ? -21.700 -11.610 -37.058 1.00 42.44 178 PRO A CA 1
ATOM 1340 C C . PRO A 1 178 ? -22.873 -12.278 -37.778 1.00 42.44 178 PRO A C 1
ATOM 1342 O O . PRO A 1 178 ? -23.310 -13.367 -37.410 1.00 42.44 178 PRO A O 1
ATOM 1345 N N . THR A 1 179 ? -23.386 -11.624 -38.816 1.00 56.31 179 THR A N 1
ATOM 1346 C CA . THR A 1 179 ? -24.179 -12.293 -39.847 1.00 56.31 179 THR A CA 1
ATOM 1347 C C . THR A 1 179 ? -23.260 -13.251 -40.593 1.00 56.31 179 THR A C 1
ATOM 1349 O O . THR A 1 179 ? -22.295 -12.820 -41.227 1.00 56.31 179 THR A O 1
ATOM 1352 N N . LEU A 1 180 ? -23.541 -14.546 -40.467 1.00 55.59 180 LEU A N 1
ATOM 1353 C CA . LEU A 1 180 ? -22.912 -15.588 -41.271 1.00 55.59 180 LEU A CA 1
ATOM 1354 C C . LEU A 1 180 ? -23.441 -15.524 -42.719 1.00 55.59 180 LEU A C 1
ATOM 1356 O O . LEU A 1 180 ? -24.615 -15.183 -42.897 1.00 55.59 180 LEU A O 1
ATOM 1360 N N . PRO A 1 181 ? -22.594 -15.818 -43.724 1.00 58.75 181 PRO A N 1
ATOM 1361 C CA . PRO A 1 181 ? -23.013 -16.010 -45.112 1.00 58.75 181 PRO A CA 1
ATOM 1362 C C . PRO A 1 181 ? -23.817 -17.301 -45.313 1.00 58.75 181 PRO A C 1
ATOM 1364 O O . PRO A 1 181 ? -23.611 -18.265 -44.537 1.00 58.75 181 PRO A O 1
#

pLDDT: mean 79.33, std 15.85, range [36.78, 97.06]

Nearest PDB structures (foldseek):
  1wqa-assembly1_A  TM=7.901E-01  e=7.510E-08  Pyrococcus horikoshii
  6gyz-assembly1_B  TM=7.205E-01  e=1.708E-06  Staphylococcus aureus
  2liv-assembly1_A  TM=6.730E-01  e=2.158E-01  Escherichia coli
  2lae-assembly1_A  TM=4.308E-01  e=3.312E-02  Escherichia coli K-12
  1z17-assembly1_A  TM=6.401E-01  e=3.788E-01  Escherichia coli K-12

Sequence (181 aa):
MLPDDPQYFRALVQGDHIVAKAPGDAVGPAARIARCIGPTIKITEIVVAHDGG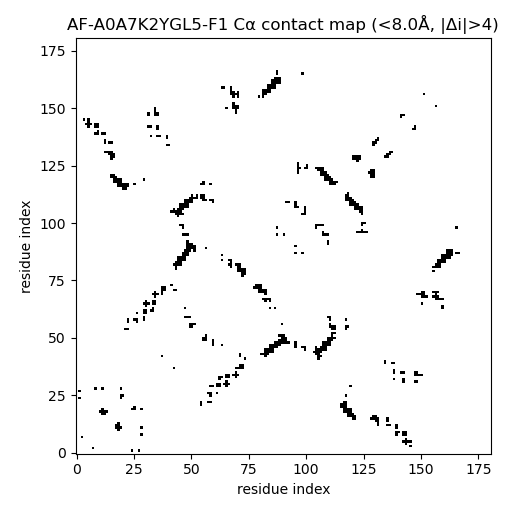AEALGCAELFARAAVHAGFATRQGHLWHKPVVYDVGAGSVDYALFCARTLDATLAVFTQRADGHVELRLYEPNGKAITEDNGLAAVRDRLASGRTPQPVNSAHVGERVVRHDLHVPHRHHTGQPPTLP